Protein AF-A0A7S4LLN2-F1 (afdb_monomer)

Organism: NCBI:txid73025

Radius of gyration: 17.42 Å; Cα contacts (8 Å, |Δi|>4): 546; chains: 1; bounding box: 41×29×48 Å

Sequence (191 aa):
LPPSVTHVNLGYEFDKPLGKGVLPPCLMHLTFSFWFNQPLEAGELPPSVTHLTFGSKFNQPLDNGVLPHCLAHLAFGRNFNQPLEQGVLPPSLTHVTFGQYFDQPVGK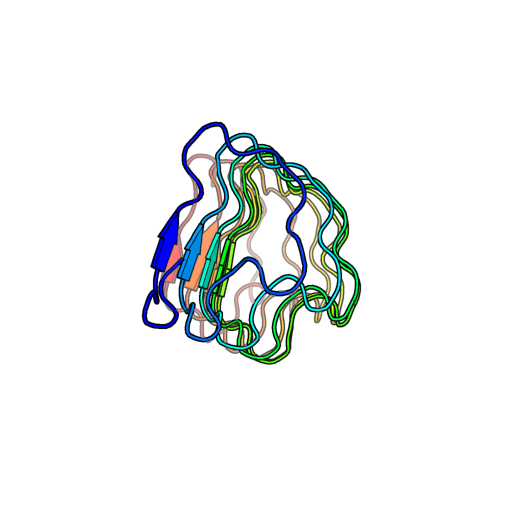GVLSPGVTHVTFGANFNRPLEEGALPPSVRHVTFGTTFDQPLEQRVLPPSVTHVTFGWKFNQPLEKGVLPPGVKHVTFGGKFN

Mean predicted aligned error: 2.86 Å

pLDDT: mean 96.76, std 2.96, range [81.5, 98.94]

Structure (mmCIF, N/CA/C/O backbone):
data_AF-A0A7S4LLN2-F1
#
_entry.id   AF-A0A7S4LLN2-F1
#
loop_
_atom_site.group_PDB
_atom_site.id
_atom_site.type_symbol
_atom_site.label_atom_id
_atom_site.label_alt_id
_atom_site.label_comp_id
_atom_site.label_asym_id
_atom_site.label_entity_id
_atom_site.label_seq_id
_atom_site.pdbx_PDB_ins_code
_atom_site.Cartn_x
_atom_site.Cartn_y
_atom_site.Cartn_z
_atom_site.occupancy
_atom_site.B_iso_or_equiv
_atom_site.auth_seq_id
_atom_site.auth_comp_id
_atom_site.auth_asym_id
_atom_site.auth_atom_id
_atom_site.pdbx_PDB_model_num
ATOM 1 N N . LEU A 1 1 ? 19.432 0.474 -21.648 1.00 83.12 1 LEU A N 1
ATOM 2 C CA . LEU A 1 1 ? 20.100 0.771 -20.356 1.00 83.12 1 LEU A CA 1
ATOM 3 C C . LEU A 1 1 ? 21.118 -0.335 -20.072 1.00 83.12 1 LEU A C 1
ATOM 5 O O . LEU A 1 1 ? 20.852 -1.453 -20.502 1.00 83.12 1 LEU A O 1
ATOM 9 N N . PRO A 1 2 ? 22.261 -0.067 -19.413 1.00 91.12 2 PRO A N 1
ATOM 10 C CA . PRO A 1 2 ? 23.209 -1.121 -19.046 1.00 91.12 2 PRO A CA 1
ATOM 11 C C . PRO A 1 2 ? 22.539 -2.215 -18.195 1.00 91.12 2 PRO A C 1
ATOM 13 O O . PRO A 1 2 ? 21.699 -1.885 -17.355 1.00 91.12 2 PRO A O 1
ATOM 16 N N . PRO A 1 3 ? 22.906 -3.500 -18.360 1.00 90.81 3 PRO A N 1
ATOM 17 C CA . PRO A 1 3 ? 22.257 -4.602 -17.645 1.00 90.81 3 PRO A CA 1
ATOM 18 C C . PRO A 1 3 ? 22.509 -4.574 -16.129 1.00 90.81 3 PRO A C 1
ATOM 20 O O . PRO A 1 3 ? 21.735 -5.152 -15.376 1.00 90.81 3 PRO A O 1
ATOM 23 N N . SER A 1 4 ? 23.558 -3.878 -15.678 1.00 92.88 4 SER A N 1
ATOM 24 C CA . SER A 1 4 ? 23.906 -3.698 -14.264 1.00 92.88 4 SER A CA 1
ATOM 25 C C . SER A 1 4 ? 23.071 -2.638 -13.539 1.00 92.88 4 SER A C 1
ATOM 27 O O . SER A 1 4 ? 23.229 -2.467 -12.332 1.00 92.88 4 SER A O 1
ATOM 29 N N . VAL A 1 5 ? 22.203 -1.899 -14.241 1.00 96.25 5 VAL A N 1
ATOM 30 C CA . VAL A 1 5 ? 21.363 -0.873 -13.613 1.00 96.25 5 VAL A CA 1
ATOM 31 C C . VAL A 1 5 ? 20.332 -1.531 -12.697 1.00 96.25 5 VAL A C 1
ATOM 33 O O . VAL A 1 5 ? 19.503 -2.320 -13.140 1.00 96.25 5 VAL A O 1
ATOM 36 N N . THR A 1 6 ? 20.361 -1.151 -11.421 1.00 97.00 6 THR A N 1
ATOM 37 C CA . THR A 1 6 ? 19.468 -1.674 -10.374 1.00 97.00 6 THR A CA 1
ATOM 38 C C . THR A 1 6 ? 18.372 -0.693 -9.958 1.00 97.00 6 THR A C 1
ATOM 40 O O . THR A 1 6 ? 17.421 -1.097 -9.292 1.00 97.00 6 THR A O 1
ATOM 43 N N . HIS A 1 7 ? 18.484 0.582 -10.343 1.00 97.94 7 HIS A N 1
ATOM 44 C CA . HIS A 1 7 ? 17.542 1.645 -9.991 1.00 97.94 7 HIS A CA 1
ATOM 45 C C . HIS A 1 7 ? 17.219 2.477 -11.230 1.00 97.94 7 HIS A C 1
ATOM 47 O O . HIS A 1 7 ? 18.126 2.982 -11.894 1.00 97.94 7 HIS A O 1
ATOM 53 N N . VAL A 1 8 ? 15.934 2.637 -11.533 1.00 97.31 8 VAL A N 1
ATOM 54 C CA . VAL A 1 8 ? 15.451 3.474 -12.634 1.00 97.31 8 VAL A CA 1
ATOM 55 C C . VAL A 1 8 ? 14.364 4.400 -12.112 1.00 97.31 8 VAL A C 1
ATOM 57 O O . VAL A 1 8 ? 13.374 3.955 -11.537 1.00 97.31 8 VAL A O 1
ATOM 60 N N . ASN A 1 9 ? 14.541 5.693 -12.367 1.00 96.00 9 ASN A N 1
ATOM 61 C CA . ASN A 1 9 ? 13.492 6.694 -12.259 1.00 96.00 9 ASN A CA 1
ATOM 62 C C . ASN A 1 9 ? 13.177 7.181 -13.676 1.00 96.00 9 ASN A C 1
ATOM 64 O O . ASN A 1 9 ? 14.024 7.791 -14.334 1.00 96.00 9 ASN A O 1
ATOM 68 N N . LEU A 1 10 ? 11.984 6.851 -14.163 1.00 89.06 10 LEU A N 1
ATOM 69 C CA . LEU A 1 10 ? 11.491 7.310 -15.454 1.00 89.06 10 LEU A CA 1
ATOM 70 C C . LEU A 1 10 ? 11.090 8.774 -15.264 1.00 89.06 10 LEU A C 1
ATOM 72 O O . LEU A 1 10 ? 10.051 9.048 -14.677 1.00 89.06 10 LEU A O 1
ATOM 76 N N . GLY A 1 11 ? 11.969 9.696 -15.673 1.00 85.56 11 GLY A N 1
ATOM 77 C CA . GLY A 1 11 ? 11.879 11.135 -15.390 1.00 85.56 11 GLY A CA 1
ATOM 78 C C . GLY A 1 11 ? 10.506 11.770 -15.651 1.00 85.56 11 GLY A C 1
ATOM 79 O O . GLY A 1 11 ? 9.669 11.201 -16.340 1.00 85.56 11 GLY A O 1
ATOM 80 N N . TYR A 1 12 ? 10.296 12.978 -15.116 1.00 83.81 12 TYR A N 1
ATOM 81 C CA . TYR A 1 12 ? 8.981 13.573 -14.822 1.00 83.81 12 TYR A CA 1
ATOM 82 C C . TYR A 1 12 ? 7.880 13.415 -15.891 1.00 83.81 12 TYR A C 1
ATOM 84 O O . TYR A 1 12 ? 6.743 13.147 -15.513 1.00 83.81 12 TYR A O 1
ATOM 92 N N . GLU A 1 13 ? 8.205 13.538 -17.184 1.00 90.12 13 GLU A N 1
ATOM 93 C CA . GLU A 1 13 ? 7.258 13.538 -18.318 1.00 90.12 13 GLU A CA 1
ATOM 94 C C . GLU A 1 13 ? 7.109 12.199 -19.060 1.00 90.12 13 GLU A C 1
ATOM 96 O O . GLU A 1 13 ? 6.392 12.128 -20.056 1.00 90.12 13 GLU A O 1
ATOM 101 N N . PHE A 1 14 ? 7.778 11.126 -18.628 1.00 92.19 14 PHE A N 1
ATOM 102 C CA . PHE A 1 14 ? 7.715 9.851 -19.348 1.00 92.19 14 PHE A CA 1
ATOM 103 C C . PHE A 1 14 ? 6.306 9.234 -19.298 1.00 92.19 14 PHE A C 1
ATOM 105 O O . PHE A 1 14 ? 5.890 8.733 -18.258 1.00 92.19 14 PHE A O 1
ATOM 112 N N . ASP A 1 15 ? 5.601 9.212 -20.426 1.00 94.75 15 ASP A N 1
ATOM 113 C CA . ASP A 1 15 ? 4.288 8.568 -20.583 1.00 94.75 15 ASP A CA 1
ATOM 114 C C . ASP A 1 15 ? 4.226 7.783 -21.903 1.00 94.75 15 ASP A C 1
ATOM 116 O O . ASP A 1 15 ? 3.416 8.041 -22.789 1.00 94.75 15 ASP A O 1
ATOM 120 N N . LYS A 1 16 ? 5.175 6.862 -22.085 1.00 93.31 16 LYS A N 1
ATOM 121 C CA . LYS A 1 16 ? 5.200 5.953 -23.238 1.00 93.31 16 LYS A CA 1
ATOM 122 C C . LYS A 1 16 ? 5.001 4.515 -22.765 1.00 93.31 16 LYS A C 1
ATOM 124 O O . LYS A 1 16 ? 5.466 4.206 -21.664 1.00 93.31 16 LYS A O 1
ATOM 129 N N . PRO A 1 17 ? 4.348 3.649 -23.565 1.00 93.56 17 PRO A N 1
ATOM 130 C CA . PRO A 1 17 ? 4.209 2.241 -23.220 1.00 93.56 17 PRO A CA 1
ATOM 131 C C . PRO A 1 17 ? 5.575 1.631 -22.923 1.00 93.56 17 PRO A C 1
ATOM 133 O O . PRO A 1 17 ? 6.568 1.961 -23.587 1.00 93.56 17 PRO A O 1
ATOM 136 N N . LEU A 1 18 ? 5.633 0.767 -21.911 1.00 91.75 18 LEU A N 1
ATOM 137 C CA . LEU A 1 18 ? 6.807 -0.070 -21.741 1.00 91.75 18 LEU A CA 1
ATOM 138 C C . LEU A 1 18 ? 6.814 -1.127 -22.845 1.00 91.75 18 LEU A C 1
ATOM 140 O O . LEU A 1 18 ? 5.792 -1.470 -23.419 1.00 91.75 18 LEU A O 1
ATOM 144 N N . GLY A 1 19 ? 8.006 -1.579 -23.208 1.00 89.50 19 GLY A N 1
ATOM 145 C CA . GLY A 1 19 ? 8.173 -2.729 -24.083 1.00 89.50 19 GLY A CA 1
ATOM 146 C C . GLY A 1 19 ? 8.846 -3.846 -23.305 1.00 89.50 19 GLY A C 1
ATOM 147 O O . GLY A 1 19 ? 9.679 -3.591 -22.426 1.00 89.50 19 GLY A O 1
ATOM 148 N N . LYS A 1 20 ? 8.537 -5.095 -23.656 1.00 91.94 20 LYS A N 1
ATOM 149 C CA . LYS A 1 20 ? 9.218 -6.264 -23.086 1.00 91.94 20 LYS A CA 1
ATOM 150 C C . LYS A 1 20 ? 10.727 -6.158 -23.315 1.00 91.94 20 LYS A C 1
ATOM 152 O O . LYS A 1 20 ? 11.183 -5.882 -24.422 1.00 91.94 20 LYS A O 1
ATOM 157 N N . GLY A 1 21 ? 11.504 -6.355 -22.251 1.00 90.06 21 GLY A N 1
ATOM 158 C CA . GLY A 1 21 ? 12.969 -6.293 -22.297 1.00 90.06 21 GLY A CA 1
ATOM 159 C C . GLY A 1 21 ? 13.577 -4.887 -22.409 1.00 90.06 21 GLY A C 1
ATOM 160 O O . GLY A 1 21 ? 14.795 -4.775 -22.529 1.00 90.06 21 GLY A O 1
ATOM 161 N N . VAL A 1 22 ? 12.779 -3.811 -22.352 1.00 93.38 22 VAL A N 1
ATOM 162 C CA . VAL A 1 22 ? 13.303 -2.427 -22.348 1.00 93.38 22 VAL A CA 1
ATOM 163 C C . VAL A 1 22 ? 14.006 -2.099 -21.027 1.00 93.38 22 VAL A C 1
ATOM 165 O O . VAL A 1 22 ? 15.009 -1.376 -21.004 1.00 93.38 22 VAL A O 1
ATOM 168 N N . LEU A 1 23 ? 13.484 -2.630 -19.921 1.00 95.75 23 LEU A N 1
ATOM 169 C CA . LEU A 1 23 ? 14.044 -2.441 -18.588 1.00 95.75 23 LEU A CA 1
ATOM 170 C C . LEU A 1 23 ? 15.195 -3.435 -18.319 1.00 95.75 23 LEU A C 1
ATOM 172 O O . LEU A 1 23 ? 15.123 -4.584 -18.754 1.00 95.75 23 LEU A O 1
ATOM 176 N N . PRO A 1 24 ? 16.254 -3.021 -17.594 1.00 94.94 24 PRO A N 1
ATOM 177 C CA . PRO A 1 24 ? 17.375 -3.892 -17.248 1.00 94.94 24 PRO A CA 1
ATOM 178 C C . PRO A 1 24 ? 16.933 -5.151 -16.486 1.00 94.94 24 PRO A C 1
ATOM 180 O O . PRO A 1 24 ? 16.097 -5.050 -15.587 1.00 94.94 24 PRO A O 1
ATOM 183 N N . PRO A 1 25 ? 17.541 -6.319 -16.750 1.00 94.31 25 PRO A N 1
ATOM 184 C CA . PRO A 1 25 ? 17.164 -7.572 -16.094 1.00 94.31 25 PRO A CA 1
ATOM 185 C C . PRO A 1 25 ? 17.516 -7.626 -14.599 1.00 94.31 25 PRO A C 1
ATOM 187 O O . PRO A 1 25 ? 16.955 -8.450 -13.889 1.00 94.31 25 PRO A O 1
ATOM 190 N N . CYS A 1 26 ? 18.433 -6.774 -14.123 1.00 95.69 26 CYS A N 1
ATOM 191 C CA . CYS A 1 26 ? 18.823 -6.674 -12.711 1.00 95.69 26 CYS A CA 1
ATOM 192 C C . CYS A 1 26 ? 18.130 -5.510 -11.979 1.00 95.69 26 CYS A C 1
ATOM 194 O O . CYS A 1 26 ? 18.553 -5.126 -10.887 1.00 95.69 26 CYS A O 1
ATOM 196 N N . LEU A 1 27 ? 17.100 -4.907 -12.582 1.00 97.75 27 LEU A N 1
ATOM 197 C CA . LEU A 1 27 ? 16.390 -3.770 -12.007 1.00 97.75 27 LEU A CA 1
ATOM 198 C C . LEU A 1 27 ? 15.674 -4.178 -10.715 1.00 97.75 27 LEU A C 1
ATOM 200 O O . LEU A 1 27 ? 14.830 -5.067 -10.735 1.00 97.75 27 LEU A O 1
ATOM 204 N N . MET A 1 28 ? 15.979 -3.510 -9.606 1.00 98.06 28 MET A N 1
ATOM 205 C CA . MET A 1 28 ? 15.378 -3.777 -8.294 1.00 98.06 28 MET A CA 1
ATOM 206 C C . MET A 1 28 ? 14.366 -2.702 -7.898 1.00 98.06 28 MET A C 1
ATOM 208 O O . MET A 1 28 ? 13.326 -3.025 -7.327 1.00 98.06 28 MET A O 1
ATOM 212 N N . HIS A 1 29 ? 14.655 -1.439 -8.222 1.00 98.69 29 HIS A N 1
ATOM 213 C CA . HIS A 1 29 ? 13.818 -0.293 -7.874 1.00 98.69 29 HIS A CA 1
ATOM 214 C C . HIS A 1 29 ? 13.378 0.435 -9.137 1.00 98.69 29 HIS A C 1
ATOM 216 O O . HIS A 1 29 ? 14.212 0.937 -9.895 1.00 98.69 29 HIS A O 1
ATOM 222 N N . LEU A 1 30 ? 12.068 0.511 -9.341 1.00 98.38 30 LEU A N 1
ATOM 223 C CA . LEU A 1 30 ? 11.466 1.229 -10.452 1.00 98.38 30 LEU A CA 1
ATOM 224 C C . LEU A 1 30 ? 10.505 2.294 -9.930 1.00 98.38 30 LEU A C 1
ATOM 226 O O . LEU A 1 30 ? 9.539 1.994 -9.228 1.00 98.38 30 LEU A O 1
ATOM 230 N N . THR A 1 31 ? 10.751 3.532 -10.340 1.00 98.44 31 THR A N 1
ATOM 231 C CA . THR A 1 31 ? 9.848 4.658 -10.118 1.00 98.44 31 THR A CA 1
ATOM 232 C C . THR A 1 31 ? 9.352 5.166 -11.463 1.00 98.44 31 THR A C 1
ATOM 234 O O . THR A 1 31 ? 10.145 5.599 -12.302 1.00 98.44 31 THR A O 1
ATOM 237 N N . PHE A 1 32 ? 8.039 5.108 -11.671 1.00 97.94 32 PHE A N 1
ATOM 238 C CA . PHE A 1 32 ? 7.376 5.711 -12.821 1.00 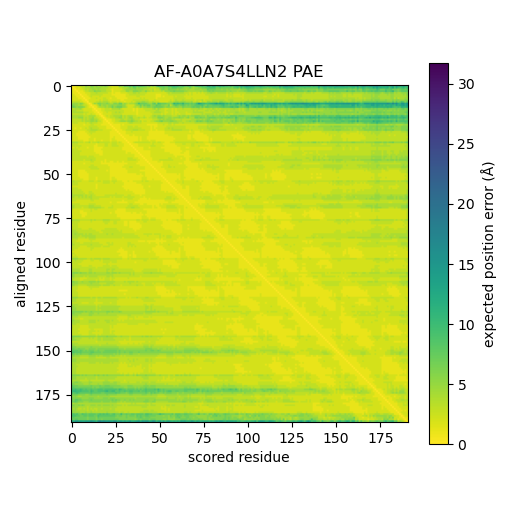97.94 32 PHE A CA 1
ATOM 239 C C . PHE A 1 32 ? 7.237 7.226 -12.658 1.00 97.94 32 PHE A C 1
ATOM 241 O O . PHE A 1 32 ? 7.144 7.752 -11.546 1.00 97.94 32 PHE A O 1
ATOM 248 N N . SER A 1 33 ? 7.191 7.917 -13.793 1.00 96.75 33 SER A N 1
ATOM 249 C CA . SER A 1 33 ? 7.069 9.371 -13.854 1.00 96.75 33 SER A CA 1
ATOM 250 C C . SER A 1 33 ? 5.739 9.874 -13.304 1.00 96.75 33 SER A C 1
ATOM 252 O O . SER A 1 33 ? 4.758 9.132 -13.243 1.00 96.75 33 SER A O 1
ATOM 254 N N . PHE A 1 34 ? 5.668 11.175 -13.003 1.00 96.94 34 PHE A N 1
ATOM 255 C CA . PHE A 1 34 ? 4.426 11.822 -12.586 1.00 96.94 34 PHE A CA 1
ATOM 256 C C . PHE A 1 34 ? 3.285 11.612 -13.592 1.00 96.94 34 PHE A C 1
ATOM 258 O O . PHE A 1 34 ? 2.151 11.407 -13.157 1.00 96.94 34 PHE A O 1
ATOM 265 N N . TRP A 1 35 ? 3.583 11.659 -14.895 1.00 97.31 35 TRP A N 1
ATOM 266 C CA . TRP A 1 35 ? 2.600 11.619 -15.981 1.00 97.31 35 TRP A CA 1
ATOM 267 C C . TRP A 1 35 ? 2.291 10.219 -16.520 1.00 97.31 35 TRP A C 1
ATOM 269 O O . TRP A 1 35 ? 1.304 10.085 -17.235 1.00 97.31 35 TRP A O 1
ATOM 279 N N . PHE A 1 36 ? 3.068 9.194 -16.156 1.00 97.69 36 PHE A N 1
ATOM 280 C CA . PHE A 1 36 ? 2.881 7.834 -16.660 1.00 97.69 36 PHE A CA 1
ATOM 281 C C . PHE A 1 36 ? 1.468 7.309 -16.367 1.00 97.69 36 PHE A C 1
ATOM 283 O O . PHE A 1 36 ? 1.063 7.201 -15.207 1.00 97.69 36 PHE A O 1
ATOM 290 N N . ASN A 1 37 ? 0.732 6.957 -17.419 1.00 97.94 37 ASN A N 1
ATOM 291 C CA . ASN A 1 37 ? -0.602 6.372 -17.332 1.00 97.94 37 ASN A CA 1
ATOM 292 C C . ASN A 1 37 ? -0.873 5.374 -18.471 1.00 97.94 37 ASN A C 1
ATOM 294 O O . ASN A 1 37 ? -2.003 5.252 -18.947 1.00 97.94 37 ASN A O 1
ATOM 298 N N . GLN A 1 38 ? 0.162 4.666 -18.918 1.00 97.88 38 GLN A N 1
ATOM 299 C CA . GLN A 1 38 ? 0.022 3.593 -19.901 1.00 97.88 38 GLN A CA 1
ATOM 300 C C . GLN A 1 38 ? -0.321 2.269 -19.208 1.00 97.88 38 GLN A C 1
ATOM 302 O O . GLN A 1 38 ? 0.093 2.067 -18.059 1.00 97.88 38 GLN A O 1
ATOM 307 N N . PRO A 1 39 ? -1.093 1.380 -19.863 1.00 97.69 39 PRO A N 1
ATOM 308 C CA . PRO A 1 39 ? -1.322 0.039 -19.343 1.00 97.69 39 PRO A CA 1
ATOM 309 C C . PRO A 1 39 ? 0.006 -0.719 -19.246 1.00 97.69 39 PRO A C 1
ATOM 311 O O . PRO A 1 39 ? 0.965 -0.401 -19.951 1.00 97.69 39 PRO A O 1
ATOM 314 N N . LEU A 1 40 ? 0.046 -1.705 -18.353 1.00 97.50 40 LEU A N 1
ATOM 315 C CA . LEU A 1 40 ? 1.186 -2.597 -18.187 1.00 97.50 40 LEU A CA 1
ATOM 316 C C . LEU A 1 40 ? 0.764 -4.025 -18.496 1.00 97.50 40 LEU A C 1
ATOM 318 O O . LEU A 1 40 ? -0.269 -4.486 -18.014 1.00 97.50 40 LEU A O 1
ATOM 322 N N . GLU A 1 41 ? 1.596 -4.729 -19.249 1.00 97.19 41 GLU A N 1
ATOM 323 C CA . GLU A 1 41 ? 1.389 -6.130 -19.593 1.00 97.19 41 GLU A CA 1
ATOM 324 C C . GLU A 1 41 ? 2.330 -7.063 -18.817 1.00 97.19 41 GLU A C 1
ATOM 326 O O . GLU A 1 41 ? 3.428 -6.700 -18.376 1.00 97.19 41 GLU A O 1
ATOM 331 N N . ALA A 1 42 ? 1.919 -8.327 -18.693 1.00 96.38 42 ALA A N 1
ATOM 332 C CA . ALA A 1 42 ? 2.743 -9.370 -18.096 1.00 96.38 42 ALA A CA 1
ATOM 333 C C . ALA A 1 42 ? 4.100 -9.501 -18.820 1.00 96.38 42 ALA A C 1
ATOM 335 O O . ALA A 1 42 ? 4.185 -9.674 -20.043 1.00 96.38 42 ALA A O 1
ATOM 336 N N . GLY A 1 43 ? 5.178 -9.456 -18.033 1.00 95.25 43 GLY A N 1
ATOM 337 C CA . GLY A 1 43 ? 6.560 -9.565 -18.510 1.00 95.25 43 GLY A CA 1
ATOM 338 C C . GLY A 1 43 ? 7.217 -8.249 -18.945 1.00 95.25 43 GLY A C 1
ATOM 339 O O . GLY A 1 43 ? 8.379 -8.274 -19.349 1.00 95.25 43 GLY A O 1
ATOM 340 N N . GLU A 1 44 ? 6.531 -7.105 -18.859 1.00 96.88 44 GLU A N 1
ATOM 341 C CA . GLU A 1 44 ? 7.160 -5.792 -19.089 1.00 96.88 44 GLU A CA 1
ATOM 342 C C . GLU A 1 44 ? 8.006 -5.329 -17.902 1.00 96.88 44 GLU A C 1
ATOM 344 O O . GLU A 1 44 ? 9.035 -4.671 -18.078 1.00 96.88 44 GLU A O 1
ATOM 349 N N . LEU A 1 45 ? 7.597 -5.707 -16.690 1.00 97.69 45 LEU A N 1
ATOM 350 C CA . LEU A 1 45 ? 8.359 -5.478 -15.471 1.00 97.69 45 LEU A CA 1
ATOM 351 C C . LEU A 1 45 ? 9.343 -6.638 -15.243 1.00 97.69 45 LEU A C 1
ATOM 353 O O . LEU A 1 45 ? 8.915 -7.796 -15.196 1.00 97.69 45 LEU A O 1
ATOM 357 N N . PRO A 1 46 ? 10.653 -6.369 -15.072 1.00 96.75 46 PRO A N 1
ATOM 358 C CA . PRO A 1 46 ? 11.624 -7.413 -14.774 1.00 96.75 46 PRO A CA 1
ATOM 359 C C . PRO A 1 46 ? 11.272 -8.165 -13.481 1.00 96.75 46 PRO A C 1
ATOM 361 O O . PRO A 1 46 ? 10.885 -7.537 -12.491 1.00 96.75 46 PRO A O 1
ATOM 364 N N . PRO A 1 47 ? 11.468 -9.496 -13.430 1.00 97.00 47 PRO A N 1
ATOM 365 C CA . PRO A 1 47 ? 11.146 -10.301 -12.249 1.00 97.00 47 PRO A CA 1
ATOM 366 C C . PRO A 1 47 ? 11.985 -9.942 -11.013 1.00 97.00 47 PRO A C 1
ATOM 368 O O . PRO A 1 47 ? 11.608 -10.300 -9.902 1.00 97.00 47 PRO A O 1
ATOM 371 N N . SER A 1 48 ? 13.108 -9.241 -11.196 1.00 97.50 48 SER A N 1
ATOM 372 C CA . SER A 1 48 ? 13.995 -8.768 -10.131 1.00 97.50 48 SER A CA 1
ATOM 373 C C . SER A 1 48 ? 13.475 -7.542 -9.375 1.00 97.50 48 SER A C 1
ATOM 375 O O . SER A 1 48 ? 14.068 -7.175 -8.360 1.00 97.50 48 SER A O 1
ATOM 377 N N . VAL A 1 49 ? 12.419 -6.874 -9.859 1.00 98.56 49 VAL A N 1
ATOM 378 C CA . VAL A 1 49 ? 11.898 -5.657 -9.222 1.00 98.56 49 VAL A CA 1
ATOM 379 C C . VAL A 1 49 ? 11.281 -6.014 -7.873 1.00 98.56 49 VAL A C 1
ATOM 381 O O . VAL A 1 49 ? 10.319 -6.774 -7.787 1.00 98.56 49 VAL A O 1
ATOM 384 N N . THR A 1 50 ? 11.829 -5.423 -6.815 1.00 98.75 50 THR A N 1
ATOM 385 C CA . THR A 1 50 ? 11.369 -5.584 -5.431 1.00 98.75 50 THR A CA 1
ATOM 386 C C . THR A 1 50 ? 10.639 -4.345 -4.922 1.00 98.75 50 THR A C 1
ATOM 388 O O . THR A 1 50 ? 9.817 -4.460 -4.014 1.00 98.75 50 THR A O 1
ATOM 391 N N . HIS A 1 51 ? 10.893 -3.177 -5.519 1.00 98.88 51 HIS A N 1
ATOM 392 C CA . HIS A 1 51 ? 10.267 -1.907 -5.161 1.00 98.88 51 HIS A CA 1
ATOM 393 C C . HIS A 1 51 ? 9.699 -1.226 -6.401 1.00 98.88 51 HIS A C 1
ATOM 395 O O . HIS A 1 51 ? 10.435 -0.902 -7.337 1.00 98.88 51 HIS A O 1
ATOM 401 N N . LEU A 1 52 ? 8.393 -0.973 -6.377 1.00 98.81 52 LEU A N 1
ATOM 402 C CA . LEU A 1 52 ? 7.676 -0.319 -7.459 1.00 98.81 52 LEU A CA 1
ATOM 403 C C . LEU A 1 52 ? 6.910 0.890 -6.937 1.00 98.81 52 LEU A C 1
ATOM 405 O O . LEU A 1 52 ? 6.077 0.773 -6.039 1.00 98.81 52 LEU A O 1
ATOM 409 N N . THR A 1 53 ? 7.176 2.050 -7.530 1.00 98.81 53 THR A N 1
ATOM 410 C CA . THR A 1 53 ? 6.442 3.286 -7.252 1.00 98.81 53 THR A CA 1
ATOM 411 C C . THR A 1 53 ? 5.811 3.811 -8.531 1.00 98.81 53 THR A C 1
ATOM 413 O O . THR A 1 53 ? 6.512 4.133 -9.490 1.00 98.81 53 THR A O 1
ATOM 416 N N . PHE A 1 54 ? 4.487 3.926 -8.542 1.00 98.62 54 PHE A N 1
ATOM 417 C CA . PHE A 1 54 ? 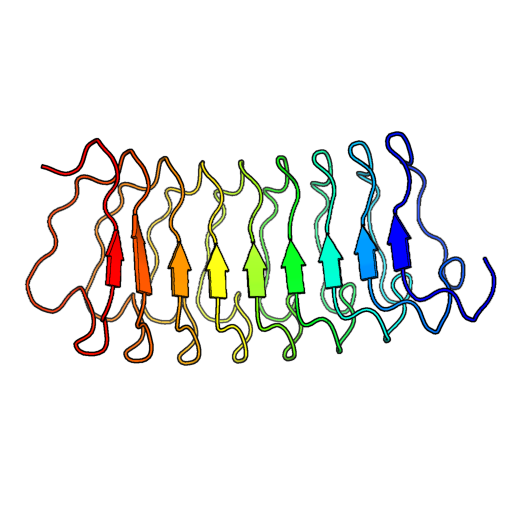3.748 4.599 -9.600 1.00 98.62 54 PHE A CA 1
ATOM 418 C C . PHE A 1 54 ? 3.707 6.106 -9.356 1.00 98.62 54 PHE A C 1
ATOM 420 O O . PHE A 1 54 ? 3.502 6.563 -8.230 1.00 98.62 54 PHE A O 1
ATOM 427 N N . GLY A 1 55 ? 3.869 6.894 -10.417 1.00 97.50 55 GLY A N 1
ATOM 428 C CA . GLY A 1 55 ? 3.684 8.334 -10.318 1.00 97.50 55 GLY A CA 1
ATOM 429 C C . GLY A 1 55 ? 2.215 8.748 -10.344 1.00 97.50 55 GLY A C 1
ATOM 430 O O . GLY A 1 55 ? 1.301 7.937 -10.489 1.00 97.50 55 GLY A O 1
ATOM 431 N N . SER A 1 56 ? 1.979 10.046 -10.148 1.00 97.81 56 SER A N 1
ATOM 432 C CA . SER A 1 56 ? 0.671 10.570 -9.734 1.00 97.81 56 SER A CA 1
ATOM 433 C C . SER A 1 56 ? -0.485 10.299 -10.693 1.00 97.81 56 SER A C 1
ATOM 435 O O . SER A 1 56 ? -1.620 10.254 -10.224 1.00 97.81 56 SER A O 1
ATOM 437 N N . LYS A 1 57 ? -0.238 10.167 -12.000 1.00 98.38 57 LYS A N 1
ATOM 438 C CA . LYS A 1 57 ? -1.291 10.014 -13.013 1.00 98.38 57 LYS A CA 1
ATOM 439 C C . LYS A 1 57 ? -1.714 8.575 -13.284 1.00 98.38 57 LYS A C 1
ATOM 441 O O . LYS A 1 57 ? -2.779 8.413 -13.873 1.00 98.38 57 LYS A O 1
ATOM 446 N N . PHE A 1 58 ? -0.955 7.578 -12.829 1.00 98.50 58 PHE A N 1
ATOM 447 C CA . PHE A 1 58 ? -1.268 6.176 -13.091 1.00 98.50 58 PHE A CA 1
ATOM 448 C C . PHE A 1 58 ? -2.636 5.795 -12.511 1.00 98.50 58 PHE A C 1
ATOM 450 O O . PHE A 1 58 ? -2.869 5.914 -11.307 1.00 98.50 58 PHE A O 1
ATOM 457 N N . ASN A 1 59 ? -3.537 5.345 -13.379 1.00 98.62 59 ASN A N 1
ATOM 458 C CA . ASN A 1 59 ? -4.878 4.885 -13.037 1.00 98.62 59 ASN A CA 1
ATOM 459 C C . ASN A 1 59 ? -5.367 3.804 -14.020 1.00 98.62 59 ASN A C 1
ATOM 461 O O . ASN A 1 59 ? -6.542 3.777 -14.392 1.00 98.62 59 ASN A O 1
ATOM 465 N N . GLN A 1 60 ? -4.455 2.948 -14.474 1.00 98.50 60 GLN A N 1
ATOM 466 C CA . GLN A 1 60 ? -4.782 1.801 -15.319 1.00 98.50 60 GLN A CA 1
ATOM 467 C C . GLN A 1 60 ? -5.082 0.573 -14.453 1.00 98.50 60 GLN A C 1
ATOM 469 O O . GLN A 1 60 ? -4.525 0.466 -13.352 1.00 98.50 60 GLN A O 1
ATOM 474 N N . PRO A 1 61 ? -5.971 -0.332 -14.902 1.00 98.12 61 PRO A N 1
ATOM 475 C CA . PRO A 1 61 ? -6.196 -1.596 -14.213 1.00 98.12 61 PRO A CA 1
ATOM 476 C C . PRO A 1 61 ? -4.909 -2.432 -14.204 1.00 98.12 61 PRO A C 1
ATOM 478 O O . PRO A 1 61 ? -4.032 -2.264 -15.054 1.00 98.12 61 PRO A O 1
ATOM 481 N N . LEU A 1 62 ? -4.797 -3.319 -13.218 1.00 98.12 62 LEU A N 1
ATOM 482 C CA . LEU A 1 62 ? -3.697 -4.270 -13.104 1.00 98.12 62 LEU A CA 1
ATOM 483 C C . LEU A 1 62 ? -4.267 -5.682 -13.107 1.00 98.12 62 LEU A C 1
ATOM 485 O O . LEU A 1 62 ? -4.992 -6.055 -12.187 1.00 98.12 62 LEU A O 1
ATOM 489 N N . ASP A 1 63 ? -3.892 -6.454 -14.120 1.00 97.38 63 ASP A N 1
ATOM 490 C CA . ASP A 1 63 ? -4.268 -7.857 -14.226 1.00 97.38 63 ASP A CA 1
ATOM 491 C C . ASP A 1 63 ? -3.290 -8.758 -13.459 1.00 97.38 63 ASP A C 1
ATOM 493 O O . ASP A 1 63 ? -2.155 -8.387 -13.127 1.00 97.38 63 ASP A O 1
ATOM 497 N N . ASN A 1 64 ? -3.722 -9.990 -13.193 1.00 96.56 64 ASN A N 1
ATOM 498 C CA . ASN A 1 64 ? -2.87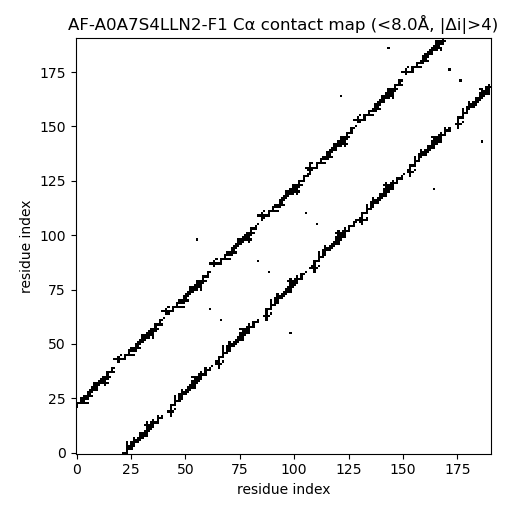6 -11.004 -12.575 1.00 96.56 64 ASN A CA 1
ATOM 499 C C . ASN A 1 64 ? -1.616 -11.272 -13.426 1.00 96.56 64 ASN A C 1
ATOM 501 O O . ASN A 1 64 ? -1.688 -11.447 -14.642 1.00 96.56 64 ASN A O 1
ATOM 505 N N . GLY A 1 65 ? -0.450 -11.311 -12.778 1.00 96.19 65 GLY A N 1
ATOM 506 C CA . GLY A 1 65 ? 0.844 -11.548 -13.424 1.00 96.19 65 GLY A CA 1
ATOM 507 C C . GLY A 1 65 ? 1.513 -10.309 -14.032 1.00 96.19 65 GLY A C 1
ATOM 508 O O . GLY A 1 65 ? 2.650 -10.417 -14.494 1.00 96.19 65 GLY A O 1
ATOM 509 N N . VAL A 1 66 ? 0.866 -9.135 -14.009 1.00 98.12 66 VAL A N 1
ATOM 510 C CA . VAL A 1 66 ? 1.499 -7.863 -14.409 1.00 98.12 66 VAL A CA 1
ATOM 511 C C . VAL A 1 66 ? 2.576 -7.452 -13.403 1.00 98.12 66 VAL A C 1
ATOM 513 O O . VAL A 1 66 ? 3.676 -7.048 -13.784 1.00 98.12 66 VAL A O 1
ATOM 516 N N . LEU A 1 67 ? 2.281 -7.575 -12.106 1.00 98.50 67 LEU A N 1
ATOM 517 C CA . LEU A 1 67 ? 3.240 -7.280 -11.046 1.00 98.50 67 LEU A CA 1
ATOM 518 C C . LEU A 1 67 ? 4.244 -8.436 -10.873 1.00 98.50 67 LEU A C 1
ATOM 520 O O . LEU A 1 67 ? 3.845 -9.603 -10.852 1.00 98.50 67 LEU A O 1
ATOM 524 N N . PRO A 1 68 ? 5.547 -8.143 -10.708 1.00 97.44 68 PRO A N 1
ATOM 525 C CA . PRO A 1 68 ? 6.570 -9.173 -10.595 1.00 97.44 68 PRO A CA 1
ATOM 526 C C . PRO A 1 68 ? 6.447 -9.952 -9.280 1.00 97.44 68 PRO A C 1
ATOM 528 O O . PRO A 1 68 ? 6.155 -9.401 -8.221 1.00 97.44 68 PRO A O 1
ATOM 531 N N . HIS A 1 69 ? 6.734 -11.251 -9.336 1.00 96.44 69 HIS A N 1
ATOM 532 C CA . HIS A 1 69 ? 6.561 -12.179 -8.212 1.00 96.44 69 HIS A CA 1
ATOM 533 C C . HIS A 1 69 ? 7.517 -11.953 -7.026 1.00 96.44 69 HIS A C 1
ATOM 535 O O . HIS A 1 69 ? 7.295 -12.547 -5.976 1.00 96.44 69 HIS A O 1
ATOM 541 N N . CYS A 1 70 ? 8.578 -11.151 -7.193 1.00 96.94 70 CYS A N 1
ATOM 542 C CA . CYS A 1 70 ? 9.499 -10.754 -6.118 1.00 96.94 70 CYS A CA 1
ATOM 543 C C . CYS A 1 70 ? 9.153 -9.388 -5.503 1.00 96.94 70 CYS A C 1
ATOM 545 O O . CYS A 1 70 ? 9.902 -8.894 -4.656 1.00 96.94 70 CYS A O 1
ATOM 547 N N . LEU A 1 71 ? 8.063 -8.742 -5.932 1.00 98.75 71 LEU A N 1
ATOM 548 C CA . LEU A 1 71 ? 7.719 -7.400 -5.478 1.00 98.75 71 LEU A CA 1
ATOM 549 C C . LEU A 1 71 ? 7.429 -7.404 -3.974 1.00 98.75 71 LEU A C 1
ATOM 551 O O . LEU A 1 71 ? 6.504 -8.070 -3.514 1.00 98.75 71 LEU A O 1
ATOM 555 N N . ALA A 1 72 ? 8.214 -6.649 -3.213 1.00 98.81 72 ALA A N 1
ATOM 556 C CA . ALA A 1 72 ? 8.095 -6.536 -1.764 1.00 98.81 72 ALA A CA 1
ATOM 557 C C . ALA A 1 72 ? 7.395 -5.234 -1.348 1.00 98.81 72 ALA A C 1
ATOM 559 O O . ALA A 1 72 ? 6.637 -5.240 -0.376 1.00 98.81 72 ALA A O 1
ATOM 560 N N . HIS A 1 73 ? 7.607 -4.148 -2.098 1.00 98.94 73 HIS A N 1
ATOM 561 C CA . HIS A 1 73 ? 7.053 -2.822 -1.827 1.00 98.94 73 HIS A CA 1
ATOM 562 C C . HIS A 1 73 ? 6.337 -2.264 -3.055 1.00 98.94 73 HIS A C 1
ATOM 564 O O . HIS A 1 73 ? 6.930 -2.147 -4.129 1.00 98.94 73 HIS A O 1
ATOM 570 N N . LEU A 1 74 ? 5.080 -1.867 -2.869 1.00 98.88 74 LEU A N 1
ATOM 571 C CA . LEU A 1 74 ? 4.256 -1.246 -3.899 1.00 98.88 74 LEU A CA 1
ATOM 572 C C . LEU A 1 74 ? 3.671 0.070 -3.391 1.00 98.88 74 LEU A C 1
ATOM 574 O O . LEU A 1 74 ? 2.971 0.098 -2.380 1.00 98.88 74 LEU A O 1
ATOM 578 N N . ALA A 1 75 ? 3.919 1.152 -4.120 1.00 98.94 75 ALA A N 1
ATOM 579 C CA . ALA A 1 75 ? 3.312 2.450 -3.866 1.00 98.94 75 ALA A CA 1
ATOM 580 C C . ALA A 1 75 ? 2.569 2.940 -5.110 1.00 98.94 75 ALA A C 1
ATOM 582 O O . ALA A 1 75 ? 3.161 3.119 -6.175 1.00 98.94 75 ALA A O 1
ATOM 583 N N . PHE A 1 76 ? 1.268 3.172 -4.969 1.00 98.81 76 PHE A N 1
ATOM 584 C CA . PHE A 1 76 ? 0.435 3.768 -6.002 1.00 98.81 76 PHE A CA 1
ATOM 585 C C . PHE A 1 76 ? 0.497 5.297 -5.962 1.00 98.81 76 PHE A C 1
ATOM 587 O O . PHE A 1 76 ? 0.595 5.914 -4.900 1.00 98.81 76 PHE A O 1
ATOM 594 N N . GLY A 1 77 ? 0.401 5.916 -7.137 1.00 97.69 77 GLY A N 1
ATOM 595 C CA . GLY A 1 77 ? 0.343 7.366 -7.266 1.00 97.69 77 GLY A CA 1
ATOM 596 C C . GLY A 1 77 ? -1.027 7.947 -6.919 1.00 97.69 77 GLY A C 1
ATOM 597 O O . GLY A 1 77 ? -2.017 7.233 -6.786 1.00 97.69 77 GLY A O 1
ATOM 598 N N . ARG A 1 78 ? -1.090 9.280 -6.810 1.00 98.56 78 ARG A N 1
ATOM 599 C CA . ARG A 1 78 ? -2.271 10.059 -6.394 1.00 98.56 78 ARG A CA 1
ATOM 600 C C . ARG A 1 78 ? -3.599 9.590 -7.008 1.00 98.56 78 ARG A C 1
ATOM 602 O O . ARG A 1 78 ? -4.580 9.487 -6.275 1.00 98.56 78 ARG A O 1
ATOM 609 N N . ASN A 1 79 ? -3.630 9.357 -8.319 1.00 98.75 79 ASN A N 1
ATOM 610 C CA . ASN A 1 79 ? -4.863 9.134 -9.069 1.00 98.75 79 ASN A CA 1
ATOM 611 C C . ASN A 1 79 ? -5.346 7.685 -9.118 1.00 98.75 79 ASN A C 1
ATOM 613 O O . ASN A 1 79 ? -6.449 7.470 -9.615 1.00 98.75 79 ASN A O 1
ATOM 617 N N . PHE A 1 80 ? -4.561 6.718 -8.641 1.00 98.69 80 PHE A N 1
ATOM 618 C CA . PHE A 1 80 ? -4.948 5.316 -8.726 1.00 98.69 80 PHE A CA 1
ATOM 619 C C . PHE A 1 80 ? -6.228 5.062 -7.922 1.00 98.69 80 PHE A C 1
ATOM 621 O O . PHE A 1 80 ? -6.256 5.244 -6.705 1.00 98.69 80 PHE A O 1
ATOM 628 N N . ASN A 1 81 ? -7.279 4.642 -8.618 1.00 98.69 81 ASN A N 1
ATOM 629 C CA . ASN A 1 81 ? -8.584 4.318 -8.060 1.00 98.69 81 ASN A CA 1
ATOM 630 C C . ASN A 1 81 ? -9.253 3.176 -8.844 1.00 98.69 81 ASN A C 1
ATOM 632 O O . ASN A 1 81 ? -10.464 3.189 -9.062 1.00 98.69 81 ASN A O 1
ATOM 636 N N . GLN A 1 82 ? -8.458 2.213 -9.312 1.00 98.56 82 GLN A N 1
ATOM 637 C CA . GLN A 1 82 ? -8.959 0.997 -9.953 1.00 98.56 82 GLN A CA 1
ATOM 638 C C . GLN A 1 82 ? -9.169 -0.105 -8.909 1.00 98.56 82 GLN A C 1
ATOM 640 O O . GLN A 1 82 ? -8.418 -0.157 -7.927 1.00 98.56 82 GLN A O 1
ATOM 645 N N . PRO A 1 83 ? -10.185 -0.971 -9.081 1.00 98.00 83 PRO A N 1
ATOM 646 C CA . PRO A 1 83 ? -10.356 -2.128 -8.216 1.00 98.00 83 PRO A CA 1
ATOM 647 C C . PRO A 1 83 ? -9.164 -3.080 -8.370 1.00 98.00 83 PRO A C 1
ATOM 649 O O . PRO A 1 83 ? -8.560 -3.175 -9.439 1.00 98.00 83 PRO A O 1
ATOM 652 N N . LEU A 1 84 ? -8.832 -3.786 -7.292 1.00 97.88 84 LEU A N 1
ATOM 653 C CA . LEU A 1 84 ? -7.845 -4.860 -7.306 1.00 97.88 84 LEU A CA 1
ATOM 654 C C . LEU A 1 84 ? -8.557 -6.175 -7.021 1.00 97.88 84 LEU A C 1
ATOM 656 O O . LEU A 1 84 ? -9.219 -6.317 -5.993 1.00 97.88 84 LEU A O 1
ATOM 660 N N . GLU A 1 85 ? -8.405 -7.129 -7.928 1.00 97.38 85 GLU A N 1
ATOM 661 C CA . GLU A 1 85 ? -8.940 -8.473 -7.755 1.00 97.38 85 GLU A CA 1
ATOM 662 C C . GLU A 1 85 ? -7.988 -9.360 -6.942 1.00 97.38 85 GLU A C 1
ATOM 664 O O . GLU A 1 85 ? -6.794 -9.079 -6.780 1.00 97.38 85 GLU A O 1
ATOM 669 N N . GLN A 1 86 ? -8.525 -10.467 -6.427 1.00 96.94 86 GLN A N 1
ATOM 670 C CA . GLN A 1 86 ? -7.733 -11.475 -5.733 1.00 96.94 86 GLN A CA 1
ATOM 671 C C . GLN A 1 86 ? -6.615 -12.007 -6.644 1.00 96.94 86 GLN A C 1
ATOM 673 O O . GLN A 1 86 ? -6.858 -12.453 -7.761 1.00 96.94 86 GLN A O 1
ATOM 678 N N . GLY A 1 87 ? -5.383 -12.011 -6.131 1.00 95.75 87 GLY A N 1
ATOM 679 C CA . GLY A 1 87 ? -4.212 -12.529 -6.843 1.00 95.75 87 GLY A CA 1
ATOM 680 C C . GLY A 1 87 ? -3.496 -11.520 -7.745 1.00 95.75 87 GLY A C 1
ATOM 681 O O . GLY A 1 87 ? -2.416 -11.840 -8.230 1.00 95.75 87 GLY A O 1
ATOM 682 N N . VAL A 1 88 ? -4.025 -10.301 -7.927 1.00 98.25 88 VAL A N 1
ATOM 683 C CA . VAL A 1 88 ? -3.306 -9.222 -8.634 1.00 98.25 88 VAL A CA 1
ATOM 684 C C . VAL A 1 88 ? -2.051 -8.808 -7.865 1.00 98.25 88 VAL A C 1
ATOM 686 O O . VAL A 1 88 ? -0.983 -8.622 -8.448 1.00 98.25 88 VAL A O 1
ATOM 689 N N . LEU A 1 89 ? -2.164 -8.675 -6.540 1.00 98.56 89 LEU A N 1
ATOM 690 C CA . LEU A 1 89 ? -1.017 -8.397 -5.685 1.00 98.56 89 LEU A CA 1
ATOM 691 C C . LEU A 1 89 ? -0.193 -9.683 -5.475 1.00 98.56 89 LEU A C 1
ATOM 693 O O . LEU A 1 89 ? -0.753 -10.721 -5.112 1.00 98.56 89 LEU A O 1
ATOM 697 N N . PRO A 1 90 ? 1.140 -9.647 -5.667 1.00 98.00 90 PRO A N 1
ATOM 698 C CA . PRO A 1 90 ? 1.965 -10.847 -5.588 1.00 98.00 90 PRO A CA 1
ATOM 699 C C . PRO A 1 90 ? 2.121 -11.338 -4.139 1.00 98.00 90 PRO A C 1
ATOM 701 O O . PRO A 1 90 ? 2.058 -10.539 -3.198 1.00 98.00 90 PRO A O 1
ATOM 704 N N . PRO A 1 91 ? 2.358 -12.645 -3.918 1.00 97.62 91 PRO A N 1
ATOM 705 C CA . PRO A 1 91 ? 2.451 -13.231 -2.577 1.00 97.62 91 PRO A CA 1
ATOM 706 C C . PRO A 1 91 ? 3.657 -12.732 -1.765 1.00 97.62 91 PRO A C 1
ATOM 708 O O . PRO A 1 91 ? 3.619 -12.779 -0.538 1.00 97.62 91 PRO A O 1
ATOM 711 N N . SER A 1 92 ? 4.704 -12.234 -2.431 1.00 98.25 92 SER A N 1
ATOM 712 C CA . SER A 1 92 ? 5.890 -11.632 -1.808 1.00 98.25 92 SER A CA 1
ATOM 713 C C . SER A 1 92 ? 5.648 -10.238 -1.227 1.00 98.25 92 SER A C 1
ATOM 715 O O . SER A 1 92 ? 6.524 -9.712 -0.538 1.00 98.25 92 SER A O 1
ATOM 717 N N . LEU A 1 93 ? 4.510 -9.605 -1.535 1.00 98.81 93 LEU A N 1
ATOM 718 C CA . LEU A 1 93 ? 4.262 -8.217 -1.172 1.00 98.81 93 LEU A CA 1
ATOM 719 C C . LEU A 1 93 ? 4.150 -8.075 0.345 1.00 98.81 93 LEU A C 1
ATOM 721 O O . LEU A 1 93 ? 3.321 -8.719 0.983 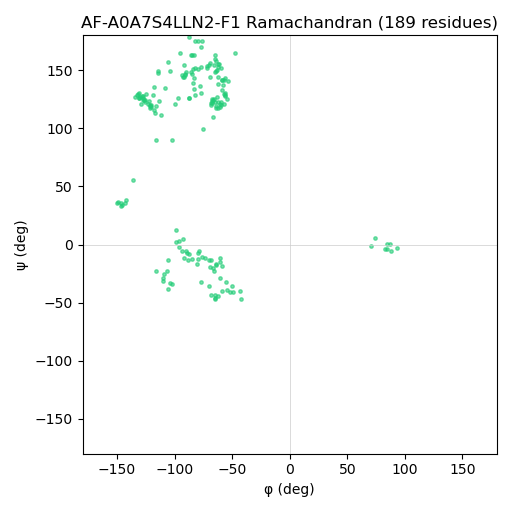1.00 98.81 93 LEU A O 1
ATOM 725 N N . THR A 1 94 ? 4.970 -7.194 0.912 1.00 98.88 94 THR A N 1
ATOM 726 C CA . THR A 1 94 ? 5.006 -6.927 2.355 1.00 98.88 94 THR A CA 1
ATOM 727 C C . THR A 1 94 ? 4.468 -5.544 2.702 1.00 98.88 94 THR A C 1
ATOM 729 O O . THR A 1 94 ? 3.923 -5.373 3.794 1.00 98.88 94 THR A O 1
ATOM 732 N N . HIS A 1 95 ? 4.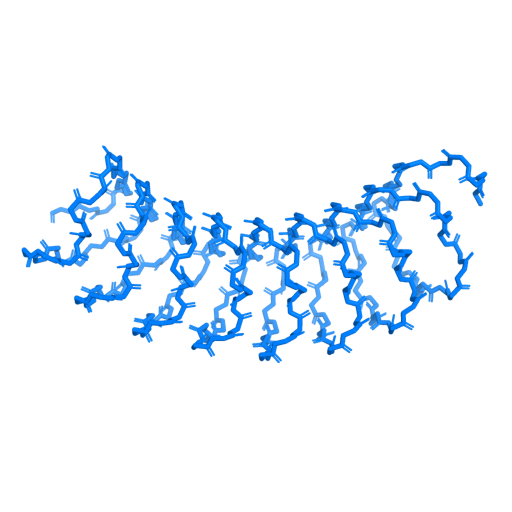587 -4.574 1.791 1.00 98.94 95 HIS A N 1
ATOM 733 C CA . HIS A 1 95 ? 4.148 -3.195 1.989 1.00 98.94 95 HIS A CA 1
ATOM 734 C C . HIS A 1 95 ? 3.331 -2.718 0.792 1.00 98.94 95 HIS A C 1
ATOM 736 O O . HIS A 1 95 ? 3.786 -2.813 -0.351 1.00 98.94 95 HIS A O 1
ATOM 742 N N . VAL A 1 96 ? 2.158 -2.154 1.067 1.00 98.88 96 VAL A N 1
ATOM 743 C CA . VAL A 1 96 ? 1.315 -1.514 0.056 1.00 98.88 96 VAL A CA 1
ATOM 744 C C . VAL A 1 96 ? 0.870 -0.133 0.522 1.00 98.88 96 VAL A C 1
ATOM 746 O O . VAL A 1 96 ? 0.363 0.036 1.633 1.00 98.88 96 VAL A O 1
ATOM 749 N N . THR A 1 97 ? 1.048 0.852 -0.353 1.00 98.94 97 THR A N 1
ATOM 750 C CA . THR A 1 97 ? 0.556 2.219 -0.173 1.00 98.94 97 THR A CA 1
ATOM 751 C C . THR A 1 97 ? -0.382 2.557 -1.321 1.00 98.94 97 THR A C 1
ATOM 753 O O . THR A 1 97 ? 0.032 2.572 -2.479 1.00 98.94 97 THR A O 1
ATOM 756 N N . PHE A 1 98 ? -1.643 2.833 -1.004 1.00 98.81 98 PHE A N 1
ATOM 757 C CA . PHE A 1 98 ? -2.664 3.216 -1.972 1.00 98.81 98 PHE A CA 1
ATOM 758 C C . PHE A 1 98 ? -2.609 4.709 -2.317 1.00 98.81 98 PHE A C 1
ATOM 760 O O . PHE A 1 98 ? -2.195 5.548 -1.515 1.00 98.81 98 PHE A O 1
ATOM 767 N N . GLY A 1 99 ? -3.054 5.033 -3.532 1.00 97.88 99 GLY A N 1
ATOM 768 C CA . GLY A 1 99 ? -3.093 6.394 -4.057 1.00 97.88 99 GLY A CA 1
ATOM 769 C C . GLY A 1 99 ? -4.071 7.293 -3.308 1.00 97.88 99 GLY A C 1
ATOM 770 O O . GLY A 1 99 ? -5.060 6.818 -2.763 1.00 97.88 99 GLY A O 1
ATOM 771 N N . GLN A 1 100 ? -3.840 8.610 -3.312 1.00 98.56 100 GLN A N 1
ATOM 772 C CA . GLN A 1 100 ? -4.676 9.589 -2.599 1.00 98.56 100 GLN A CA 1
ATOM 773 C C . GLN A 1 100 ? -6.182 9.424 -2.868 1.00 98.56 100 GLN A C 1
ATOM 775 O O . GLN A 1 100 ? -6.975 9.583 -1.943 1.00 98.56 100 GLN A O 1
ATOM 780 N N . TYR A 1 101 ? -6.565 9.142 -4.115 1.00 98.75 101 TYR A N 1
ATOM 781 C CA . TYR A 1 101 ? -7.958 9.020 -4.550 1.00 98.75 101 TYR A CA 1
ATOM 782 C C . TYR A 1 101 ? -8.520 7.598 -4.508 1.00 98.75 101 TYR A C 1
ATOM 784 O O . TYR A 1 101 ? -9.659 7.410 -4.923 1.00 98.75 101 TYR A O 1
ATOM 792 N N . PHE A 1 102 ? -7.759 6.623 -4.010 1.00 98.75 102 PHE A N 1
ATOM 793 C CA . PHE A 1 102 ? -8.227 5.250 -3.881 1.00 98.75 102 PHE A CA 1
ATOM 794 C C . PHE A 1 102 ? -9.403 5.168 -2.897 1.00 98.75 102 PHE A C 1
ATOM 796 O O . PHE A 1 102 ? -9.246 5.464 -1.713 1.00 98.75 102 PHE A O 1
ATOM 803 N N . ASP A 1 103 ? -10.565 4.748 -3.390 1.00 98.56 103 ASP A N 1
ATOM 804 C CA . ASP A 1 103 ? -11.800 4.523 -2.627 1.00 98.56 103 ASP A CA 1
ATOM 805 C C . ASP A 1 103 ? -12.557 3.286 -3.153 1.00 98.56 103 ASP A C 1
ATOM 807 O O . ASP A 1 103 ? -13.785 3.263 -3.263 1.00 98.56 103 ASP A O 1
ATOM 811 N N . GLN A 1 104 ? -11.804 2.248 -3.528 1.00 98.50 104 GLN A N 1
ATOM 812 C CA . GLN A 1 104 ? -12.358 0.972 -3.981 1.00 98.50 104 GLN A CA 1
ATOM 813 C C . GLN A 1 104 ? -12.517 -0.015 -2.817 1.00 98.50 104 GLN A C 1
ATOM 815 O O . GLN A 1 104 ? -11.777 0.079 -1.833 1.00 98.50 104 GLN A O 1
ATOM 820 N N . PRO A 1 105 ? -13.448 -0.983 -2.910 1.00 97.88 105 PRO A N 1
ATOM 821 C CA . PRO A 1 105 ? -13.577 -2.041 -1.914 1.00 97.88 105 PRO A CA 1
ATOM 822 C C . PRO A 1 105 ? -12.277 -2.840 -1.761 1.00 97.88 105 PRO A C 1
ATOM 824 O O . PRO A 1 105 ? -11.654 -3.227 -2.749 1.00 97.88 105 PRO A O 1
ATOM 827 N N . VAL A 1 106 ? -11.899 -3.138 -0.517 1.00 97.88 106 VAL A N 1
ATOM 828 C CA . VAL A 1 106 ? -10.802 -4.062 -0.197 1.00 97.88 106 VAL A CA 1
ATOM 829 C C . VAL A 1 106 ? -11.405 -5.245 0.541 1.00 97.88 106 VAL A C 1
ATOM 831 O O . VAL A 1 106 ? -11.581 -5.213 1.754 1.00 97.88 106 VAL A O 1
ATOM 834 N N . GLY A 1 107 ? -11.798 -6.258 -0.229 1.00 96.75 107 GLY A N 1
ATOM 835 C CA . GLY A 1 107 ? -12.390 -7.487 0.288 1.00 96.75 107 GLY A CA 1
ATOM 836 C C . GLY A 1 107 ? -11.350 -8.543 0.662 1.00 96.75 107 GLY A C 1
ATOM 837 O O . GLY A 1 107 ? -10.140 -8.382 0.470 1.00 96.75 107 GLY A O 1
ATOM 838 N N . LYS A 1 108 ? -11.839 -9.675 1.170 1.00 97.25 108 LYS A N 1
ATOM 839 C CA . LYS A 1 108 ? -11.009 -10.834 1.509 1.00 97.25 108 LYS A CA 1
ATOM 840 C C . LYS A 1 108 ? -10.195 -11.311 0.303 1.00 97.25 108 LYS A C 1
ATOM 842 O O . LYS A 1 108 ? -10.741 -11.578 -0.760 1.00 97.25 108 LYS A O 1
ATOM 847 N N . GLY A 1 109 ? -8.886 -11.466 0.496 1.00 96.38 109 GLY A N 1
ATOM 848 C CA . GLY A 1 109 ? -7.970 -11.986 -0.526 1.00 96.38 109 GLY A CA 1
ATOM 849 C C . GLY A 1 109 ? -7.471 -10.960 -1.549 1.00 96.38 109 GLY A C 1
ATOM 850 O O . GLY A 1 109 ? -6.606 -11.311 -2.348 1.00 96.38 109 GLY A O 1
ATOM 851 N N . VAL A 1 110 ? -7.949 -9.708 -1.511 1.00 98.19 110 VAL A N 1
ATOM 852 C CA . VAL A 1 110 ? -7.396 -8.616 -2.336 1.00 98.19 110 VAL A CA 1
ATOM 853 C C . VAL A 1 110 ? -5.953 -8.316 -1.928 1.00 98.19 110 VAL A C 1
ATOM 855 O O . VAL A 1 110 ? -5.067 -8.204 -2.772 1.00 98.19 110 VAL A O 1
ATOM 858 N N . LEU A 1 111 ? -5.699 -8.219 -0.620 1.00 98.56 111 LEU A N 1
ATOM 859 C CA . LEU A 1 111 ? -4.351 -8.097 -0.072 1.00 98.56 111 LEU A CA 1
ATOM 860 C C . LEU A 1 111 ? -3.694 -9.473 0.072 1.00 98.56 111 LEU A C 1
ATOM 862 O O . LEU A 1 111 ? -4.290 -10.408 0.612 1.00 98.56 111 LEU A O 1
ATOM 866 N N . SER A 1 112 ? -2.438 -9.579 -0.359 1.00 97.25 112 SER A N 1
ATOM 867 C CA . SER A 1 112 ? -1.672 -10.825 -0.291 1.00 97.25 112 SER A CA 1
ATOM 868 C C . SER A 1 112 ? -1.409 -11.278 1.152 1.00 97.25 112 SER A C 1
ATOM 870 O O . SER A 1 112 ? -1.159 -10.435 2.017 1.00 97.25 112 SER A O 1
ATOM 872 N N . PRO A 1 113 ? -1.323 -12.595 1.428 1.00 97.56 113 PRO A N 1
ATOM 873 C CA . PRO A 1 113 ? -1.080 -13.123 2.778 1.00 97.56 113 PRO A CA 1
ATOM 874 C C . PRO A 1 113 ? 0.236 -12.693 3.444 1.00 97.56 113 PRO A C 1
ATOM 876 O O . PRO A 1 113 ? 0.399 -12.920 4.638 1.00 97.56 113 PRO A O 1
ATOM 879 N N . GLY A 1 114 ? 1.190 -12.140 2.686 1.00 97.88 114 GLY A N 1
ATOM 880 C CA . GLY A 1 114 ? 2.469 -11.631 3.191 1.00 97.88 114 GLY A CA 1
ATOM 881 C C . GLY A 1 114 ? 2.448 -10.157 3.611 1.00 97.88 114 GLY A C 1
ATOM 882 O O . GLY A 1 114 ? 3.428 -9.678 4.185 1.00 97.88 114 GLY A O 1
ATOM 883 N N . VAL A 1 115 ? 1.358 -9.422 3.354 1.00 98.88 115 VAL A N 1
ATOM 884 C CA . VAL A 1 115 ? 1.303 -7.974 3.594 1.00 98.88 115 VAL A CA 1
ATOM 885 C C . VAL A 1 115 ? 1.353 -7.685 5.091 1.00 98.88 115 VAL A C 1
ATOM 887 O O . VAL A 1 115 ? 0.525 -8.152 5.868 1.00 98.88 115 VAL A O 1
ATOM 890 N N . THR A 1 116 ? 2.331 -6.886 5.505 1.00 98.94 116 THR A N 1
ATOM 891 C CA . THR A 1 116 ? 2.557 -6.496 6.904 1.00 98.94 116 THR A CA 1
ATOM 892 C C . THR A 1 116 ? 2.227 -5.029 7.167 1.00 98.94 116 THR A C 1
ATOM 894 O O . THR A 1 116 ? 1.896 -4.682 8.302 1.00 98.94 116 THR A O 1
ATOM 897 N N . HIS A 1 117 ? 2.295 -4.177 6.141 1.00 98.94 117 HIS A N 1
ATOM 898 C CA . HIS A 1 117 ? 2.033 -2.743 6.239 1.00 98.94 117 HIS A CA 1
ATOM 899 C C . HIS A 1 117 ? 1.062 -2.312 5.143 1.00 98.94 117 HIS A C 1
ATOM 901 O O . HIS A 1 117 ? 1.309 -2.553 3.958 1.00 98.94 117 HIS A O 1
ATOM 907 N N . VAL A 1 118 ? -0.025 -1.664 5.555 1.00 98.94 118 VAL A N 1
ATOM 908 C CA . VAL A 1 118 ? -1.062 -1.146 4.661 1.00 98.94 118 VAL A CA 1
ATOM 909 C C . VAL A 1 118 ? -1.268 0.333 4.949 1.00 98.94 118 VAL A C 1
ATOM 911 O O . VAL A 1 118 ? -1.624 0.704 6.068 1.00 98.94 118 VAL A O 1
ATOM 914 N N . THR A 1 119 ? -1.096 1.162 3.925 1.00 98.94 119 THR A N 1
ATOM 915 C CA . THR A 1 119 ? -1.417 2.591 3.975 1.00 98.94 119 THR A CA 1
ATOM 916 C C . THR A 1 119 ? -2.513 2.886 2.964 1.00 98.94 119 THR A C 1
ATOM 918 O O . THR A 1 119 ? -2.296 2.773 1.758 1.00 98.94 119 THR A O 1
ATOM 921 N N . PHE A 1 120 ? -3.693 3.262 3.444 1.00 98.81 120 PHE A N 1
ATOM 922 C CA . PHE A 1 120 ? -4.816 3.656 2.602 1.00 98.81 120 PHE A CA 1
ATOM 923 C C . PHE A 1 120 ? -4.673 5.095 2.095 1.00 98.81 120 PHE A C 1
ATOM 925 O O . PHE A 1 120 ? -4.081 5.960 2.743 1.00 98.81 120 PHE A O 1
ATOM 932 N N . GLY A 1 121 ? -5.255 5.345 0.922 1.00 98.12 121 GLY A N 1
ATOM 933 C CA . GLY A 1 121 ? -5.311 6.660 0.297 1.00 98.12 121 GLY A CA 1
ATOM 934 C C . GLY A 1 121 ? -6.078 7.679 1.129 1.00 98.12 121 GLY A C 1
ATOM 935 O O . GLY A 1 121 ? -6.992 7.318 1.862 1.00 98.12 121 GLY A O 1
ATOM 936 N N . ALA A 1 122 ? -5.758 8.968 0.984 1.00 98.44 122 ALA A N 1
ATOM 937 C CA . ALA A 1 122 ? -6.386 10.031 1.773 1.00 98.44 122 ALA A CA 1
ATOM 938 C C . ALA A 1 122 ? -7.922 10.054 1.680 1.00 98.44 122 ALA A C 1
ATOM 940 O O . ALA A 1 122 ? -8.554 10.421 2.667 1.00 98.44 122 ALA A O 1
ATOM 941 N N . ASN A 1 123 ? -8.486 9.671 0.529 1.00 98.69 123 ASN A N 1
ATOM 942 C CA . ASN A 1 123 ? -9.924 9.654 0.266 1.00 98.69 123 ASN A CA 1
ATOM 943 C C . ASN A 1 123 ? -10.617 8.326 0.614 1.00 98.69 123 ASN A C 1
ATOM 945 O O . ASN A 1 123 ? -11.841 8.268 0.518 1.00 98.69 123 ASN A O 1
ATOM 949 N N . PHE A 1 124 ? -9.874 7.283 0.998 1.00 98.69 124 PHE A N 1
ATOM 950 C CA . PHE A 1 124 ? -10.455 5.981 1.311 1.00 98.69 124 PHE A CA 1
ATOM 951 C C . PHE A 1 124 ? -11.438 6.112 2.477 1.00 98.69 124 PHE A C 1
ATOM 953 O O . PHE A 1 124 ? -11.055 6.506 3.583 1.00 98.69 124 PHE A O 1
ATOM 960 N N . ASN A 1 125 ? -12.706 5.793 2.232 1.00 98.56 125 ASN A N 1
ATOM 961 C CA . ASN A 1 125 ? -13.766 5.861 3.232 1.00 98.56 125 ASN A CA 1
ATOM 962 C C . ASN A 1 125 ? -14.783 4.721 3.072 1.00 98.56 125 ASN A C 1
ATOM 964 O O . ASN A 1 125 ? -15.983 4.908 3.282 1.00 98.56 125 ASN A O 1
ATOM 968 N N . ARG A 1 126 ? -14.306 3.536 2.681 1.00 97.88 126 ARG A N 1
ATOM 969 C CA . ARG A 1 126 ? -15.115 2.315 2.615 1.00 97.88 126 ARG A CA 1
ATOM 970 C C . ARG A 1 126 ? -14.996 1.505 3.904 1.00 97.88 126 ARG A C 1
ATOM 972 O O . ARG A 1 126 ? -13.919 1.498 4.504 1.00 97.88 126 ARG A O 1
ATOM 979 N N . PRO A 1 127 ? -16.075 0.826 4.332 1.00 97.56 127 PRO A N 1
ATOM 980 C CA . PRO A 1 127 ? -15.984 -0.115 5.437 1.00 97.56 127 PRO A CA 1
ATOM 981 C C . PRO A 1 127 ? -15.047 -1.267 5.057 1.00 97.56 127 PRO A C 1
ATOM 983 O O . PRO A 1 127 ? -14.916 -1.622 3.883 1.00 97.56 127 PRO A O 1
ATOM 986 N N . LEU A 1 128 ? -14.389 -1.836 6.062 1.00 97.25 128 LEU A N 1
ATOM 987 C CA . LEU A 1 128 ? -13.596 -3.051 5.923 1.00 97.25 128 LEU A CA 1
ATOM 988 C C . LEU A 1 128 ? -14.333 -4.194 6.615 1.00 97.25 128 LEU A C 1
ATOM 990 O O . LEU A 1 128 ? -14.795 -4.035 7.741 1.00 97.25 128 LEU A O 1
ATOM 994 N N . GLU A 1 129 ? -14.409 -5.338 5.946 1.00 96.06 129 GLU A N 1
ATOM 995 C CA . GLU A 1 129 ? -15.029 -6.555 6.473 1.00 96.06 129 GLU A CA 1
ATOM 996 C C . GLU A 1 129 ? -13.985 -7.485 7.116 1.00 96.06 129 GLU A C 1
ATOM 998 O O . GLU A 1 129 ? -12.774 -7.357 6.889 1.00 96.06 129 GLU A O 1
ATOM 1003 N N . GLU A 1 130 ? -14.443 -8.463 7.905 1.00 96.31 130 GLU A N 1
ATOM 1004 C CA . GLU A 1 130 ? -13.575 -9.503 8.468 1.00 96.31 130 GLU A CA 1
ATOM 1005 C C . GLU A 1 130 ? -12.785 -10.220 7.355 1.00 96.31 130 GLU A C 1
ATOM 1007 O O . GLU A 1 130 ? -13.334 -10.753 6.389 1.00 96.31 130 GLU A O 1
ATOM 1012 N N . GLY A 1 131 ? -11.458 -10.250 7.499 1.00 96.19 131 GLY A N 1
ATOM 1013 C CA . GLY A 1 131 ? -10.556 -10.883 6.535 1.00 96.19 131 GLY A CA 1
ATOM 1014 C C . GLY A 1 131 ? -10.144 -10.011 5.344 1.00 96.19 131 GLY A C 1
ATOM 1015 O O . GLY A 1 131 ? -9.357 -10.486 4.524 1.00 96.19 131 GLY A O 1
ATOM 1016 N N . ALA A 1 132 ? -10.603 -8.756 5.255 1.00 97.88 132 ALA A N 1
ATOM 1017 C CA . ALA A 1 132 ? -10.075 -7.768 4.306 1.00 97.88 132 ALA A CA 1
ATOM 1018 C C . ALA A 1 132 ? -8.567 -7.525 4.502 1.00 97.88 132 ALA A C 1
ATOM 1020 O O . ALA A 1 132 ? -7.801 -7.423 3.542 1.00 97.88 132 ALA A O 1
ATOM 1021 N N . LEU A 1 133 ? -8.134 -7.471 5.764 1.00 98.50 133 LEU A N 1
ATOM 1022 C CA . LEU A 1 133 ? -6.731 -7.378 6.151 1.00 98.50 133 LEU A CA 1
ATOM 1023 C C . LEU A 1 133 ? -6.189 -8.778 6.499 1.00 98.50 133 LEU A C 1
ATOM 1025 O O . LEU A 1 133 ? -6.767 -9.458 7.352 1.00 98.50 133 LEU A O 1
ATOM 1029 N N . PRO A 1 134 ? -5.082 -9.231 5.882 1.00 98.12 134 PRO A N 1
ATOM 1030 C CA . PRO A 1 134 ? -4.550 -10.565 6.129 1.00 98.12 134 PRO A CA 1
ATOM 1031 C C . PRO A 1 134 ? -3.961 -10.703 7.546 1.00 98.12 134 PRO A C 1
ATOM 1033 O O . PRO A 1 134 ? -3.499 -9.716 8.124 1.00 98.12 134 PRO A O 1
ATOM 1036 N N . PRO A 1 135 ? -3.884 -11.928 8.109 1.00 98.31 135 PRO A N 1
ATOM 1037 C CA . PRO A 1 135 ? -3.366 -12.161 9.464 1.00 98.31 135 PRO A CA 1
ATOM 1038 C C . PRO A 1 135 ? -1.911 -11.728 9.693 1.00 98.31 135 PRO A C 1
ATOM 1040 O O . PRO A 1 135 ? -1.448 -11.709 10.829 1.00 98.31 135 PRO A O 1
ATOM 1043 N N . SER A 1 136 ? -1.168 -11.400 8.641 1.00 98.56 136 SER A N 1
ATOM 1044 C CA . SER A 1 136 ? 0.196 -10.875 8.689 1.00 98.56 136 SER A CA 1
ATOM 1045 C C . SER A 1 136 ? 0.280 -9.373 8.984 1.00 98.56 136 SER A C 1
ATOM 1047 O O . SER A 1 136 ? 1.366 -8.899 9.323 1.00 98.56 136 SER A O 1
ATOM 1049 N N . VAL A 1 137 ? -0.815 -8.615 8.842 1.00 98.88 137 VAL A N 1
ATOM 1050 C CA . VAL A 1 137 ? -0.796 -7.148 8.949 1.00 98.88 137 VAL A CA 1
ATOM 1051 C C . VAL A 1 137 ? -0.433 -6.706 10.363 1.00 98.88 137 VAL A C 1
ATOM 1053 O O . VAL A 1 137 ? -1.082 -7.065 11.338 1.00 98.88 137 VAL A O 1
ATOM 1056 N N . ARG A 1 138 ? 0.603 -5.873 10.468 1.00 98.81 138 ARG A N 1
ATOM 1057 C CA . ARG A 1 138 ? 1.106 -5.307 11.727 1.00 98.81 138 ARG A CA 1
ATOM 1058 C C . ARG A 1 138 ? 0.839 -3.812 11.846 1.00 98.81 138 ARG A C 1
ATOM 1060 O O . ARG A 1 138 ? 0.665 -3.338 12.970 1.00 98.81 138 ARG A O 1
ATOM 1067 N N . HIS A 1 139 ? 0.821 -3.100 10.719 1.00 98.94 139 HIS A N 1
ATOM 1068 C CA . HIS A 1 139 ? 0.634 -1.652 10.657 1.00 98.94 139 HIS A CA 1
ATOM 1069 C C . HIS A 1 139 ? -0.479 -1.311 9.674 1.00 98.94 139 HIS A C 1
ATOM 1071 O O . HIS A 1 139 ? -0.442 -1.738 8.516 1.00 98.94 139 HIS A O 1
ATOM 1077 N N . VAL A 1 140 ? -1.444 -0.526 10.145 1.00 98.81 140 VAL A N 1
ATOM 1078 C CA . VAL A 1 140 ? -2.543 -0.009 9.329 1.00 98.81 140 VAL A CA 1
ATOM 1079 C C . VAL A 1 140 ? -2.601 1.500 9.482 1.00 98.81 140 VAL A C 1
ATOM 1081 O O . VAL A 1 140 ? -2.731 2.017 10.593 1.00 98.81 140 VAL A O 1
ATOM 1084 N N . THR A 1 141 ? -2.540 2.204 8.360 1.00 98.88 141 THR A N 1
ATOM 1085 C CA . THR A 1 141 ? -2.738 3.650 8.298 1.00 98.88 141 THR A CA 1
ATOM 1086 C C . THR A 1 141 ? -3.954 3.945 7.434 1.00 98.88 141 THR A C 1
ATOM 1088 O O . THR A 1 141 ? -3.958 3.660 6.238 1.00 98.88 141 THR A O 1
ATOM 1091 N N . PHE A 1 142 ? -4.991 4.512 8.042 1.00 98.69 142 PHE A N 1
ATOM 1092 C CA . PHE A 1 142 ? -6.204 4.944 7.361 1.00 98.69 142 PHE A CA 1
ATOM 1093 C C . PHE A 1 142 ? -6.050 6.343 6.758 1.00 98.69 142 PHE A C 1
ATOM 1095 O O . PHE A 1 142 ? -5.317 7.195 7.267 1.00 98.69 142 PHE A O 1
ATOM 1102 N N . GLY A 1 143 ? -6.781 6.577 5.668 1.00 97.19 143 GLY A N 1
ATOM 1103 C CA . GLY A 1 143 ? -6.805 7.844 4.951 1.00 97.19 143 GLY A CA 1
ATOM 1104 C C . GLY A 1 143 ? -7.369 9.006 5.762 1.00 97.19 143 GLY A C 1
ATOM 1105 O O . GLY A 1 143 ? -8.159 8.825 6.685 1.00 97.19 143 GLY A O 1
ATOM 1106 N N . THR A 1 144 ? -7.016 10.232 5.368 1.00 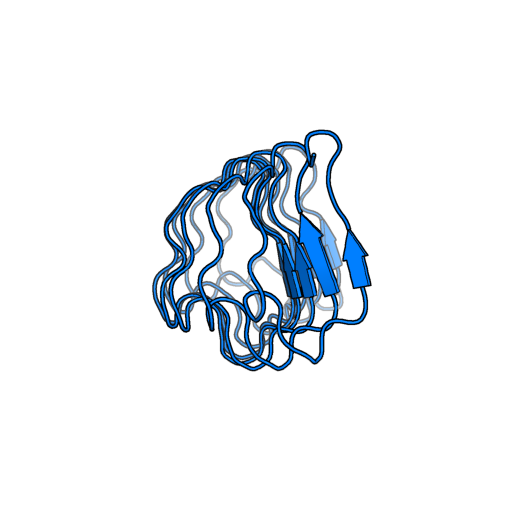98.25 144 THR A N 1
ATOM 1107 C CA . THR A 1 144 ? -7.484 11.485 5.980 1.00 98.25 144 THR A CA 1
ATOM 1108 C C . THR A 1 144 ? -9.004 11.563 6.133 1.00 98.25 144 THR A C 1
ATOM 1110 O O . THR A 1 144 ? -9.472 12.153 7.106 1.00 98.25 144 THR A O 1
ATOM 1113 N N . THR A 1 145 ? -9.772 11.014 5.188 1.00 98.44 145 THR A N 1
ATOM 1114 C CA . THR A 1 145 ? -11.238 11.074 5.186 1.00 98.44 145 THR A CA 1
ATOM 1115 C C . THR A 1 145 ? -11.932 9.853 5.771 1.00 98.44 145 THR A C 1
ATOM 1117 O O . THR A 1 145 ? -13.159 9.868 5.799 1.00 98.44 145 THR A O 1
ATOM 1120 N N . PHE A 1 146 ? -11.192 8.827 6.198 1.00 98.50 146 PHE A N 1
ATOM 1121 C CA . PHE A 1 146 ? -11.776 7.613 6.759 1.00 98.50 146 PHE A CA 1
ATOM 1122 C C . PHE A 1 146 ? -12.554 7.935 8.039 1.00 98.50 146 PHE A C 1
ATOM 1124 O O . PHE A 1 146 ? -11.995 8.489 8.984 1.00 98.50 146 PHE A O 1
ATOM 1131 N N . ASP A 1 147 ? -13.836 7.593 8.048 1.00 98.31 147 ASP A N 1
ATOM 1132 C CA . ASP A 1 147 ? -14.772 7.820 9.151 1.00 98.31 147 ASP A CA 1
ATOM 1133 C C . ASP A 1 147 ? -15.841 6.712 9.188 1.00 98.31 147 ASP A C 1
ATOM 1135 O O . ASP A 1 147 ? -17.020 6.957 9.426 1.00 98.31 147 ASP A O 1
ATOM 1139 N N . GLN A 1 148 ? -15.434 5.477 8.878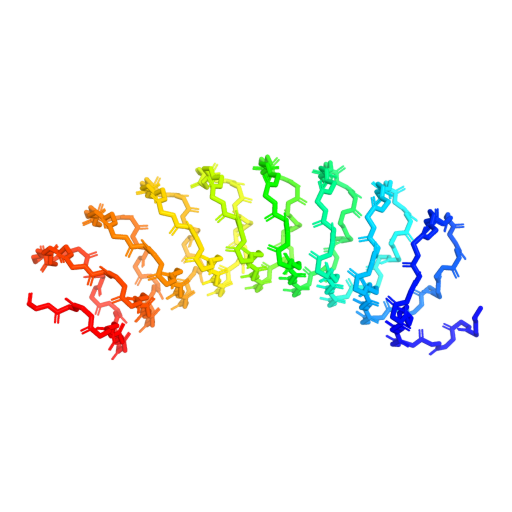 1.00 97.88 148 GLN A N 1
ATOM 1140 C CA . GLN A 1 148 ? -16.297 4.299 8.975 1.00 97.88 148 GLN A CA 1
ATOM 1141 C C . GLN A 1 148 ? -16.135 3.633 10.342 1.00 97.88 148 GLN A C 1
ATOM 1143 O O . GLN A 1 148 ? -15.018 3.618 10.878 1.00 97.88 148 GLN A O 1
ATOM 1148 N N . PRO A 1 149 ? -17.216 3.079 10.921 1.00 95.88 149 PRO A N 1
ATOM 1149 C CA . PRO A 1 149 ? -17.109 2.317 12.154 1.00 95.88 149 PRO A CA 1
ATOM 1150 C C . PRO A 1 149 ? -16.225 1.089 11.922 1.00 95.88 149 PRO A C 1
ATOM 1152 O O . PRO A 1 149 ? -16.241 0.483 10.849 1.00 95.88 149 PRO A O 1
ATOM 1155 N N . LEU A 1 150 ? -15.439 0.728 12.934 1.00 94.94 150 LEU A N 1
ATOM 1156 C CA . LEU A 1 150 ? -14.676 -0.513 12.926 1.00 94.94 150 LEU A CA 1
ATOM 1157 C C . LEU A 1 150 ? -15.416 -1.558 13.753 1.00 94.94 150 LEU A C 1
ATOM 1159 O O . LEU A 1 150 ? -15.635 -1.370 14.948 1.00 94.94 150 LEU A O 1
ATOM 1163 N N . GLU A 1 151 ? -15.765 -2.669 13.116 1.00 93.44 151 GLU A N 1
ATOM 1164 C CA . GLU A 1 151 ? -16.354 -3.820 13.792 1.00 93.44 151 GLU A CA 1
ATOM 1165 C C . GLU A 1 151 ? -15.275 -4.720 14.413 1.00 93.44 151 GLU A C 1
ATOM 1167 O O . GLU A 1 151 ? -14.084 -4.665 14.079 1.00 93.44 151 GLU A O 1
ATOM 1172 N N . GLN A 1 152 ? -15.696 -5.588 15.334 1.00 92.44 152 GLN A N 1
ATOM 1173 C CA . GLN A 1 152 ? -14.814 -6.597 15.906 1.00 92.44 152 GLN A CA 1
ATOM 1174 C C . GLN A 1 152 ? -14.255 -7.505 14.795 1.00 92.44 152 GLN A C 1
ATOM 1176 O O . GLN A 1 152 ? -14.973 -7.884 13.878 1.00 92.44 152 GLN A O 1
ATOM 1181 N N . ARG A 1 153 ? -12.979 -7.903 14.906 1.00 92.75 153 ARG A N 1
ATOM 1182 C CA . ARG A 1 153 ? -12.261 -8.798 13.963 1.00 92.75 153 ARG A CA 1
ATOM 1183 C C . ARG A 1 153 ? -11.927 -8.213 12.587 1.00 92.75 153 ARG A C 1
ATOM 1185 O O . ARG A 1 153 ? -11.246 -8.885 11.815 1.00 92.75 153 ARG A O 1
ATOM 1192 N N . VAL A 1 154 ? -12.304 -6.966 12.301 1.00 96.25 154 VAL A N 1
ATOM 1193 C CA . VAL A 1 154 ? -11.855 -6.258 11.088 1.00 96.25 154 VAL A CA 1
ATOM 1194 C C . VAL A 1 154 ? -10.335 -6.078 11.091 1.00 96.25 154 VAL A C 1
ATOM 1196 O O . VAL A 1 154 ? -9.662 -6.333 10.091 1.00 96.25 154 VAL A O 1
ATOM 1199 N N . LEU A 1 155 ? -9.771 -5.677 12.233 1.00 97.88 155 LEU A N 1
ATOM 1200 C CA . LEU A 1 155 ? -8.325 -5.632 12.432 1.00 97.88 155 LEU A CA 1
ATOM 1201 C C . LEU A 1 155 ? -7.821 -7.001 12.927 1.00 97.88 155 LEU A C 1
ATOM 1203 O O . LEU A 1 155 ? -8.319 -7.496 13.944 1.00 97.88 155 LEU A O 1
ATOM 1207 N N . PRO A 1 156 ? -6.827 -7.622 12.265 1.00 97.69 156 PRO A N 1
ATOM 1208 C CA . PRO A 1 156 ? -6.328 -8.928 12.675 1.00 97.69 156 PRO A CA 1
ATOM 1209 C C . PRO A 1 156 ? -5.552 -8.858 14.006 1.00 97.69 156 PRO A C 1
ATOM 1211 O O . PRO A 1 156 ? -4.956 -7.826 14.323 1.00 97.69 156 PRO A O 1
ATOM 1214 N N . PRO A 1 157 ? -5.472 -9.961 14.783 1.00 97.81 157 PRO A N 1
ATOM 1215 C CA . PRO A 1 157 ? -4.803 -9.981 16.093 1.00 97.81 157 PRO A CA 1
ATOM 1216 C C . PRO A 1 157 ? -3.318 -9.586 16.096 1.00 97.81 157 PRO A C 1
ATOM 1218 O O . PRO A 1 157 ? -2.760 -9.278 17.146 1.00 97.81 157 PRO A O 1
ATOM 1221 N N . SER A 1 158 ? -2.672 -9.628 14.933 1.00 98.31 158 SER A N 1
ATOM 1222 C CA . SER A 1 158 ? -1.270 -9.277 14.706 1.00 98.31 158 SER A CA 1
ATOM 1223 C C . SER A 1 158 ? -1.006 -7.774 14.593 1.00 98.31 158 SER A C 1
ATOM 1225 O O . SER A 1 158 ? 0.163 -7.371 14.643 1.00 98.31 158 SER A O 1
ATOM 1227 N N . VAL A 1 159 ? -2.048 -6.945 14.461 1.00 98.75 159 VAL A N 1
ATOM 1228 C CA . VAL A 1 159 ? -1.911 -5.489 14.375 1.00 98.75 159 VAL A CA 1
ATOM 1229 C C . VAL A 1 159 ? -1.317 -4.953 15.671 1.00 98.75 159 VAL A C 1
ATOM 1231 O O . VAL A 1 159 ? -1.815 -5.204 16.765 1.00 98.75 159 VAL A O 1
ATOM 1234 N N . THR A 1 160 ? -0.246 -4.179 15.529 1.00 98.75 160 THR A N 1
ATOM 1235 C CA . THR A 1 160 ? 0.447 -3.516 16.642 1.00 98.75 160 THR A CA 1
ATOM 1236 C C . THR A 1 160 ? 0.377 -1.993 16.544 1.00 98.75 160 THR A C 1
ATOM 1238 O O . THR A 1 160 ? 0.490 -1.327 17.570 1.00 98.75 160 THR A O 1
ATOM 1241 N N . HIS A 1 161 ? 0.167 -1.443 15.344 1.00 98.88 161 HIS A N 1
ATOM 1242 C CA . HIS A 1 161 ? 0.088 -0.004 15.106 1.00 98.88 161 HIS A CA 1
ATOM 1243 C C . HIS A 1 161 ? -1.131 0.334 14.251 1.00 98.88 161 HIS A C 1
ATOM 1245 O O . HIS A 1 161 ? -1.312 -0.231 13.168 1.00 98.88 161 HIS A O 1
ATOM 1251 N N . VAL A 1 162 ? -1.935 1.282 14.726 1.00 98.69 162 VAL A N 1
ATOM 1252 C CA . VAL A 1 162 ? -3.099 1.811 14.010 1.00 98.69 162 VAL A CA 1
ATOM 1253 C C . VAL A 1 162 ? -3.001 3.328 13.954 1.00 98.69 162 VAL A C 1
ATOM 1255 O O . VAL A 1 162 ? -2.841 3.991 14.977 1.00 98.69 162 VAL A O 1
ATOM 1258 N N . THR A 1 163 ? -3.126 3.892 12.760 1.00 98.81 163 THR A N 1
ATOM 1259 C CA . THR A 1 163 ? -3.184 5.340 12.557 1.00 98.81 163 THR A CA 1
ATOM 1260 C C . THR A 1 163 ? -4.491 5.693 11.872 1.00 98.81 163 THR A C 1
ATOM 1262 O O . THR A 1 163 ? -4.740 5.252 10.752 1.00 98.81 163 THR A O 1
ATOM 1265 N N . PHE A 1 164 ? -5.311 6.503 12.532 1.00 98.56 164 PHE A N 1
ATOM 1266 C CA . PHE A 1 164 ? -6.526 7.077 11.972 1.00 98.56 164 PHE A CA 1
ATOM 1267 C C . PHE A 1 164 ? -6.246 8.443 11.346 1.00 98.56 164 PHE A C 1
ATOM 1269 O O . PHE A 1 164 ? -5.435 9.225 11.848 1.00 98.56 164 PHE A O 1
ATOM 1276 N N . GLY A 1 165 ? -6.930 8.735 10.240 1.00 97.06 165 GLY A N 1
ATOM 1277 C CA . GLY A 1 165 ? -6.828 10.020 9.561 1.00 97.06 165 GLY A CA 1
ATOM 1278 C C . GLY A 1 165 ? -7.587 11.144 10.266 1.00 97.06 165 GLY A C 1
ATOM 1279 O O . GLY A 1 165 ? -8.302 10.939 11.243 1.00 97.06 165 GLY A O 1
ATOM 1280 N N . TRP A 1 166 ? -7.444 12.361 9.731 1.00 97.94 166 TRP A N 1
ATOM 1281 C CA . TRP A 1 166 ? -7.995 13.589 10.313 1.00 97.94 166 TRP A CA 1
ATOM 1282 C C . TRP A 1 166 ? -9.489 13.523 10.642 1.00 97.94 166 TRP A C 1
ATOM 1284 O O . TRP A 1 166 ? -9.878 14.072 11.666 1.00 97.94 166 TRP A O 1
ATOM 1294 N N . LYS A 1 167 ? -10.318 12.925 9.773 1.00 98.31 167 LYS A N 1
ATOM 1295 C CA . LYS A 1 167 ? -11.784 12.941 9.905 1.00 98.31 167 LYS A CA 1
ATOM 1296 C C . LYS A 1 167 ? -12.370 11.856 10.808 1.00 98.31 167 LYS A C 1
ATOM 1298 O O . LYS A 1 167 ? -13.547 11.987 11.115 1.00 98.31 167 LYS A O 1
ATOM 1303 N N . PHE A 1 168 ? -11.598 10.847 11.207 1.00 98.25 168 PHE A N 1
ATOM 1304 C CA . PHE A 1 168 ? -12.125 9.721 11.976 1.00 98.25 168 PHE A CA 1
ATOM 1305 C C . PHE A 1 168 ? -12.727 10.194 13.302 1.00 98.25 168 PHE A C 1
ATOM 1307 O O . PHE A 1 168 ? -12.024 10.786 14.123 1.00 98.25 168 PHE A O 1
ATOM 1314 N N . ASN A 1 169 ? -14.014 9.923 13.499 1.00 97.50 169 ASN A N 1
ATOM 1315 C CA . ASN A 1 169 ? -14.760 10.316 14.689 1.00 97.50 169 ASN A CA 1
ATOM 1316 C C . ASN A 1 169 ? -15.831 9.276 15.067 1.00 97.50 169 ASN A C 1
ATOM 1318 O O . ASN A 1 169 ? -16.914 9.620 15.542 1.00 97.50 169 ASN A O 1
ATOM 1322 N N . GLN A 1 170 ? -15.541 7.998 14.821 1.00 96.81 170 GLN A N 1
ATOM 1323 C CA . GLN A 1 170 ? -16.413 6.890 15.205 1.00 96.81 170 GLN A CA 1
ATOM 1324 C C . GLN A 1 170 ? -16.055 6.374 16.603 1.00 96.81 170 GLN A C 1
ATOM 1326 O O . GLN A 1 170 ? -14.873 6.367 16.970 1.00 96.81 170 GLN A O 1
ATOM 1331 N N . PRO A 1 171 ? -17.045 5.899 17.383 1.00 94.62 171 PRO A N 1
ATOM 1332 C CA . PRO A 1 171 ? -16.776 5.294 18.677 1.00 94.62 171 PRO A CA 1
ATOM 1333 C C . PRO A 1 171 ? -15.912 4.037 18.515 1.00 94.62 171 PRO A C 1
ATOM 1335 O O . PRO A 1 171 ? -16.141 3.208 17.635 1.00 94.62 171 PRO A O 1
ATOM 1338 N N . LEU A 1 172 ? -14.927 3.879 19.399 1.00 93.25 172 LEU A N 1
ATOM 1339 C CA . LEU A 1 172 ? -14.117 2.666 19.494 1.00 93.25 172 LEU A CA 1
ATOM 1340 C C . LEU A 1 172 ? -14.582 1.833 20.685 1.00 93.25 172 LEU A C 1
ATOM 1342 O O . LEU A 1 172 ? -14.099 1.990 21.808 1.00 93.25 172 LEU A O 1
ATOM 1346 N N . GLU A 1 173 ? -15.543 0.948 20.430 1.00 92.50 173 GLU A N 1
ATOM 1347 C CA . GLU A 1 173 ? -16.063 0.045 21.450 1.00 92.50 173 GLU A CA 1
ATOM 1348 C C . GLU A 1 173 ? -15.006 -0.955 21.946 1.00 92.50 173 GLU A C 1
ATOM 1350 O O . GLU A 1 173 ? -13.994 -1.255 21.298 1.00 92.50 173 GLU A O 1
ATOM 1355 N N . LYS A 1 174 ? -15.248 -1.508 23.138 1.00 90.69 174 LYS A N 1
ATOM 1356 C CA . LYS A 1 174 ? -14.351 -2.484 23.756 1.00 90.69 174 LYS A CA 1
ATOM 1357 C C . LYS A 1 174 ? -14.201 -3.715 22.854 1.00 90.69 174 LYS A C 1
ATOM 1359 O O . LYS A 1 174 ? -15.166 -4.417 22.585 1.00 90.69 174 LYS A O 1
ATOM 1364 N N . GLY A 1 175 ? -12.961 -4.025 22.478 1.00 89.94 175 GLY A N 1
ATOM 1365 C CA . GLY A 1 175 ? -12.626 -5.204 21.672 1.00 89.94 175 GLY A CA 1
ATOM 1366 C C . GLY A 1 175 ? -12.564 -4.960 20.163 1.00 89.94 175 GLY A C 1
ATOM 1367 O O . GLY A 1 175 ? -12.192 -5.885 19.443 1.00 89.94 175 GLY A O 1
ATOM 1368 N N . VAL A 1 176 ? -12.863 -3.742 19.691 1.00 94.81 176 VAL A N 1
ATOM 1369 C CA . VAL A 1 176 ? -12.659 -3.335 18.288 1.00 94.81 176 VAL A CA 1
ATOM 1370 C C . VAL A 1 176 ? -11.172 -3.327 17.933 1.00 94.81 176 VAL A C 1
ATOM 1372 O O . VAL A 1 176 ? -10.760 -3.892 16.921 1.00 94.81 176 VAL A O 1
ATOM 1375 N N . LEU A 1 177 ? -10.345 -2.726 18.793 1.00 96.75 177 LEU A N 1
ATOM 1376 C CA . LEU A 1 177 ? -8.893 -2.793 18.661 1.00 96.75 177 LEU A CA 1
ATOM 1377 C C . LEU A 1 177 ? -8.369 -4.112 19.259 1.00 96.75 177 LEU A C 1
ATOM 1379 O O . LEU A 1 177 ? -8.689 -4.422 20.412 1.00 96.75 177 LEU A O 1
ATOM 1383 N N . PRO A 1 178 ? -7.552 -4.886 18.519 1.00 96.31 178 PRO A N 1
ATOM 1384 C CA . PRO A 1 178 ? -6.968 -6.119 19.029 1.00 96.31 178 PRO A CA 1
ATOM 1385 C C . PRO A 1 178 ? -6.087 -5.899 20.268 1.00 96.31 178 PRO A C 1
ATOM 1387 O O . PRO A 1 178 ? -5.432 -4.863 20.384 1.00 96.31 178 PRO A O 1
ATOM 1390 N N . PRO A 1 179 ? -5.961 -6.898 21.162 1.00 95.38 179 PRO A N 1
ATOM 1391 C CA . PRO A 1 179 ? -5.153 -6.771 22.379 1.00 95.38 179 PRO A CA 1
ATOM 1392 C C . PRO A 1 179 ? -3.650 -6.579 22.109 1.00 95.38 179 PRO A C 1
ATOM 1394 O O . PRO A 1 179 ? -2.917 -6.166 23.001 1.00 95.38 179 PRO A O 1
ATOM 1397 N N . GLY A 1 180 ? -3.180 -6.887 20.894 1.00 96.19 180 GLY A N 1
ATOM 1398 C CA . GLY A 1 180 ?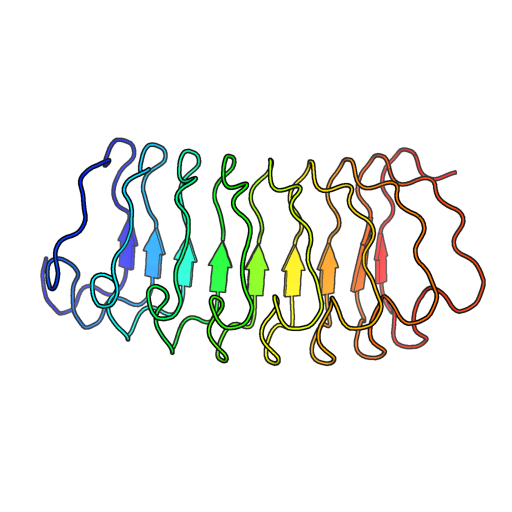 -1.792 -6.692 20.471 1.00 96.19 180 GLY A CA 1
ATOM 1399 C C . GLY A 1 180 ? -1.433 -5.255 20.073 1.00 96.19 180 GLY A C 1
ATOM 1400 O O . GLY A 1 180 ? -0.253 -4.980 19.842 1.00 96.19 180 GLY A O 1
ATOM 1401 N N . VAL A 1 181 ? -2.409 -4.343 19.993 1.00 98.25 181 VAL A N 1
ATOM 1402 C CA . VAL A 1 181 ? -2.179 -2.949 19.596 1.00 98.25 181 VAL A CA 1
ATOM 1403 C C . VAL A 1 181 ? -1.351 -2.227 20.661 1.00 98.25 181 VAL A C 1
ATOM 1405 O O . VAL A 1 181 ? -1.736 -2.139 21.823 1.00 98.25 181 VAL A O 1
ATOM 1408 N N . LYS A 1 182 ? -0.197 -1.699 20.248 1.00 98.12 182 LYS A N 1
ATOM 1409 C CA . LYS A 1 182 ? 0.761 -0.969 21.092 1.00 98.12 182 LYS A CA 1
ATOM 1410 C C . LYS A 1 182 ? 0.709 0.535 20.860 1.00 98.12 182 LYS A C 1
ATOM 1412 O O . LYS A 1 182 ? 0.942 1.306 21.785 1.00 98.12 182 LYS A O 1
ATOM 1417 N N . HIS A 1 183 ? 0.420 0.943 19.627 1.00 98.50 183 HIS A N 1
ATOM 1418 C CA . HIS A 1 183 ? 0.404 2.341 19.225 1.00 98.50 183 HIS A CA 1
ATOM 1419 C C . HIS A 1 183 ? -0.884 2.651 18.473 1.00 98.50 183 HIS A C 1
ATOM 1421 O O . HIS A 1 183 ? -1.209 1.997 17.481 1.00 98.50 183 HIS A O 1
ATOM 1427 N N . VAL A 1 184 ? -1.599 3.669 18.947 1.00 98.12 184 VAL A N 1
ATOM 1428 C CA . VAL A 1 184 ? -2.771 4.226 18.273 1.00 98.12 184 VAL A CA 1
ATOM 1429 C C . VAL A 1 184 ? -2.538 5.714 18.088 1.00 98.12 184 VAL A C 1
ATOM 1431 O O . VAL A 1 184 ? -2.173 6.414 19.032 1.00 98.12 184 VAL A O 1
ATOM 1434 N N . THR A 1 185 ? -2.731 6.199 16.869 1.00 98.44 185 THR A N 1
ATOM 1435 C CA . THR A 1 185 ? -2.664 7.624 16.545 1.00 98.44 185 THR A CA 1
ATOM 1436 C C . THR A 1 185 ? -4.012 8.068 16.007 1.00 98.44 185 THR A C 1
ATOM 1438 O O . THR A 1 185 ? -4.531 7.454 15.077 1.00 98.44 185 THR A O 1
ATOM 1441 N N . PHE A 1 186 ? -4.558 9.137 16.581 1.00 97.62 186 PHE A N 1
ATOM 1442 C CA . PHE A 1 186 ? -5.810 9.748 16.148 1.00 97.62 186 PHE A CA 1
ATOM 1443 C C . PHE A 1 186 ? -5.552 11.032 15.362 1.00 97.62 186 PHE A C 1
ATOM 1445 O O . PHE A 1 186 ? -4.570 11.738 15.599 1.00 97.62 186 PHE A O 1
ATOM 1452 N N . GLY A 1 187 ? -6.451 11.325 14.425 1.00 94.31 187 GLY A N 1
ATOM 1453 C CA . GLY A 1 187 ? -6.484 12.590 13.706 1.00 94.31 187 GLY A CA 1
ATOM 1454 C C . GLY A 1 187 ? -7.186 13.703 14.489 1.00 94.31 187 GLY A C 1
ATOM 1455 O O . GLY A 1 187 ? -7.758 13.482 15.551 1.00 94.31 187 GLY A O 1
ATOM 1456 N N . GLY A 1 188 ? -7.163 14.919 13.939 1.00 92.50 188 GLY A N 1
ATOM 1457 C CA . GLY A 1 188 ? -7.607 16.120 14.651 1.00 92.50 188 GLY A CA 1
ATOM 1458 C C . GLY A 1 188 ? -9.111 16.254 14.918 1.00 92.50 188 GLY A C 1
ATOM 1459 O O . GLY A 1 188 ? -9.475 17.125 15.700 1.00 92.50 188 GLY A O 1
ATOM 1460 N N . LYS A 1 189 ? -9.989 15.458 14.286 1.00 93.81 189 LYS A N 1
ATOM 1461 C CA . LYS A 1 189 ? -11.441 15.488 14.565 1.00 93.81 189 LYS A CA 1
ATOM 1462 C C . LYS A 1 189 ? -11.919 14.477 15.604 1.00 93.81 189 LYS A C 1
ATOM 1464 O O . LYS A 1 189 ? -13.103 14.518 15.917 1.00 93.81 189 LYS A O 1
ATOM 1469 N N . PHE A 1 190 ? -11.056 13.593 16.097 1.00 92.50 190 PHE A N 1
ATOM 1470 C CA . PHE A 1 190 ? -11.467 12.584 17.068 1.00 92.50 190 PHE A CA 1
ATOM 1471 C C . PHE A 1 190 ? -11.838 13.243 18.406 1.00 92.50 190 PHE A C 1
ATOM 1473 O O . PHE A 1 190 ? -11.028 13.997 18.953 1.00 92.50 190 PHE A O 1
ATOM 1480 N N . ASN A 1 191 ? -13.047 12.970 18.903 1.00 81.50 191 ASN A N 1
ATOM 1481 C CA . ASN A 1 191 ? -13.595 13.498 20.157 1.00 81.50 191 ASN A CA 1
ATOM 1482 C C . ASN A 1 191 ? -14.217 12.388 21.008 1.00 81.50 191 ASN A C 1
ATOM 1484 O O . ASN A 1 191 ? -14.993 11.586 20.442 1.00 81.50 191 ASN A O 1
#

InterPro domains:
  IPR008615 FNIP [PF05725] (1-33)
  IPR008615 FNIP [PF05725] (58-100)
  IPR008615 FNIP [PF05725] (102-144)
  IPR008615 FNIP [PF05725] (146-188)
  IPR051251 Ser/Thr-Protein Kinase & FNIP Repeat-Containing Protein [PTHR32134] (1-191)

Solvent-accessible surface area (backbone atoms only — not comparable to full-atom values): 9310 Å² total; per-residue (Å²): 113,63,59,82,42,38,70,48,71,44,56,65,76,46,63,67,71,78,48,72,75,61,54,28,71,50,22,29,36,43,33,48,8,43,52,23,54,56,68,69,53,68,60,38,50,42,59,49,25,29,35,40,33,45,15,39,47,26,52,52,68,64,55,69,58,31,52,29,66,49,23,30,36,41,35,47,11,42,50,22,53,55,70,62,52,68,58,28,47,32,63,49,22,31,35,43,34,47,6,41,54,20,61,55,78,52,46,66,49,30,49,27,70,45,26,28,35,43,34,48,7,40,52,22,56,69,71,64,48,71,47,21,47,33,73,47,27,28,35,43,34,48,7,40,53,23,55,54,69,70,51,66,57,27,51,32,67,51,26,30,37,42,33,47,13,39,50,25,59,55,78,81,58,94,63,30,65,37,92,50,52,78,44,79,45,76,24,85,53,51,125

Foldseek 3Di:
DPLPDQEDEQEAPDADAQDAPPDRLNHAEYEYHQQHADDADARSDRLNHQYYHYHANHADDADARRDHQNHAYYEYHAPHADDADARSDHQNHAEYADHQCHAYDQAARSDHLNHAEYHYHQNHADAADQRSDHLNHAEYAYHQQHADDQDANSDHLNHAEYEYHANHAYDDDPRSDHPNHNYYHYHNNHD

Nearest PDB structures (foldseek):
  6nys-assembly1_B  TM=9.816E-01  e=5.094E-18  Cafeteria roenbergensis virus
  7zal-assembly3_FFF  TM=5.934E-01  e=1.814E-09  Cafeteria roenbergensis virus
  6obn-assembly2_D  TM=6.213E-01  e=1.530E-02  Homo sapiens
  2wqw-assembly1_B  TM=6.702E-01  e=7.895E-02  Listeria monocytogenes EGD-e
  6hkw-assembly5_E  TM=6.174E-01  e=7.501E-02  Homo sapiens

Secondary structure (DSSP, 8-state):
--TT--EEE--TT------TT-S-TT--EEE--TT------TTSS-TT--EEE--TT------TTTS-TT--EEE--TT------TTTS-TT--EEE--TT------TTTS-TT--EEE--TT------TTSS-TT--EEE--TT--PPPPTTSS-TT--EEE--TT------TTTS-TT--EEE--TT--